Protein AF-A0A969N8J4-F1 (afdb_monomer)

Radius of gyration: 27.95 Å; Cα contacts (8 Å, |Δi|>4): 211; chains: 1; bounding box: 48×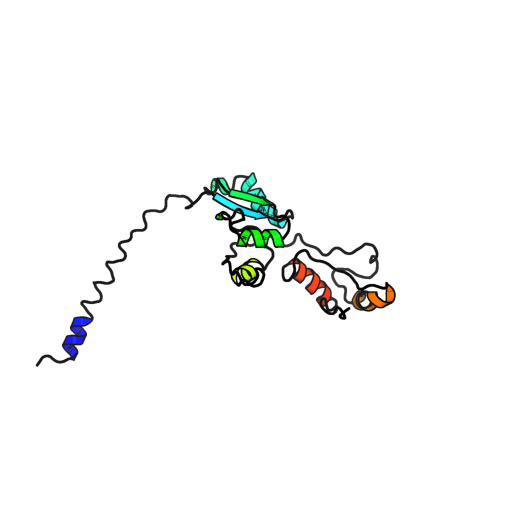39×100 Å

Sequence (197 aa):
MASRRHFLMSTSAATAAGWLSQSSGYWMAQGNGPETSSIRLGYIPIVESASLIVAKEKGFFDTHGMTGVEVLKQANWAAARDNVVIGSQGGGIDGGQWQMPMPHLIHAGIITNGNPVPMAVLCQLNTQGNGIAIAKIHEGQGLGLDISEAADYIKSFSETNGRRFKAAHTFPNVNQDFWIRYWFAAGGIDPDNRPLA

Solvent-accessible surface area (backbone atoms only — not comparable to full-atom values): 12215 Å² total; per-residue (Å²): 136,86,56,76,69,58,59,58,58,59,55,63,66,67,60,64,68,67,71,74,66,73,73,80,67,71,77,66,79,75,65,103,60,61,99,59,35,60,49,36,29,33,29,55,103,49,80,68,33,47,62,65,53,50,31,58,80,68,42,53,37,44,77,65,50,32,70,50,59,41,83,40,82,36,92,44,66,67,53,43,52,51,25,44,70,50,20,48,93,67,72,34,16,70,46,64,70,78,56,51,53,48,54,59,34,32,29,72,4,70,80,48,85,69,51,58,45,86,58,81,90,87,76,84,75,69,80,82,97,74,84,89,87,77,66,74,93,52,67,91,53,52,78,60,89,68,24,54,94,20,30,65,62,50,72,44,21,38,80,78,67,78,40,68,73,83,84,89,59,88,51,83,87,21,50,61,34,51,54,56,38,49,49,35,45,75,14,73,34,72,80,75,78,62,79,85,127

Structure (mmCIF, N/CA/C/O backbone):
data_AF-A0A969N8J4-F1
#
_entry.id   AF-A0A969N8J4-F1
#
loop_
_atom_site.group_PDB
_atom_site.id
_atom_site.type_symbol
_atom_site.label_atom_id
_atom_site.label_alt_id
_atom_site.label_comp_id
_atom_site.label_asym_id
_atom_site.label_entity_id
_atom_site.label_seq_id
_atom_site.pdbx_PDB_ins_code
_atom_site.Cartn_x
_atom_site.Cartn_y
_atom_site.Cartn_z
_atom_site.occupancy
_atom_site.B_iso_or_equiv
_atom_site.auth_seq_id
_atom_site.auth_comp_id
_atom_site.auth_asym_id
_atom_site.auth_atom_id
_atom_site.pdbx_PDB_model_num
ATOM 1 N N . MET A 1 1 ? 27.472 -20.840 73.546 1.00 47.03 1 MET A N 1
ATOM 2 C CA . MET A 1 1 ? 27.947 -20.156 72.322 1.00 47.03 1 MET A CA 1
ATOM 3 C C . MET A 1 1 ? 27.243 -20.766 71.119 1.00 47.03 1 MET A C 1
ATOM 5 O O . MET A 1 1 ? 27.609 -21.857 70.705 1.00 47.03 1 MET A O 1
ATOM 9 N N . ALA A 1 2 ? 26.198 -20.119 70.601 1.00 49.19 2 ALA A N 1
ATOM 10 C CA . ALA A 1 2 ? 25.548 -20.562 69.369 1.00 49.19 2 ALA A CA 1
ATOM 11 C C . ALA A 1 2 ? 26.392 -20.106 68.166 1.00 49.19 2 ALA A C 1
ATOM 13 O O . ALA A 1 2 ? 26.716 -18.927 68.038 1.00 49.19 2 ALA A O 1
ATOM 14 N N . SER A 1 3 ? 26.808 -21.052 67.323 1.00 65.94 3 SER A N 1
ATOM 15 C CA . SER A 1 3 ? 27.656 -20.789 66.155 1.00 65.94 3 SER A CA 1
ATOM 16 C C . SER A 1 3 ? 26.885 -20.026 65.072 1.00 65.94 3 SER A C 1
ATOM 18 O O . SER A 1 3 ? 25.742 -20.368 64.770 1.00 65.94 3 SER A O 1
ATOM 20 N N . ARG A 1 4 ? 27.537 -19.044 64.427 1.00 59.62 4 ARG A N 1
ATOM 21 C CA . ARG A 1 4 ? 27.011 -18.243 63.296 1.00 59.62 4 ARG A CA 1
ATOM 22 C C . ARG A 1 4 ? 26.395 -19.089 62.166 1.00 59.62 4 ARG A C 1
ATOM 24 O O . ARG A 1 4 ? 25.532 -18.602 61.445 1.00 59.62 4 ARG A O 1
ATOM 31 N N . ARG A 1 5 ? 26.783 -20.365 62.041 1.00 56.06 5 ARG A N 1
ATOM 32 C CA . ARG A 1 5 ? 26.208 -21.327 61.083 1.00 56.06 5 ARG A CA 1
ATOM 33 C C . ARG A 1 5 ? 24.745 -21.687 61.372 1.00 56.06 5 ARG A C 1
ATOM 35 O O . ARG A 1 5 ? 23.989 -21.915 60.437 1.00 56.06 5 ARG A O 1
ATOM 42 N N . HIS A 1 6 ? 24.344 -21.711 62.641 1.00 54.88 6 HIS A N 1
ATOM 43 C CA . HIS A 1 6 ? 22.981 -22.069 63.041 1.00 54.88 6 HIS A CA 1
ATOM 44 C C . HIS A 1 6 ? 21.990 -20.921 62.786 1.00 54.88 6 HIS A C 1
ATOM 46 O O . HIS A 1 6 ? 20.863 -21.166 62.375 1.00 54.88 6 HIS A O 1
ATOM 52 N N . PHE A 1 7 ? 22.444 -19.670 62.931 1.00 57.00 7 PHE A N 1
ATOM 53 C CA . PHE A 1 7 ? 21.644 -18.472 62.646 1.00 57.00 7 PHE A CA 1
ATOM 54 C C . PHE A 1 7 ? 21.321 -18.312 61.149 1.00 57.00 7 PHE A C 1
ATOM 56 O O . PHE A 1 7 ? 20.215 -17.904 60.793 1.00 57.00 7 PHE A O 1
ATOM 63 N N . LEU A 1 8 ? 22.263 -18.685 60.273 1.00 55.88 8 LEU A N 1
ATOM 64 C CA . LEU A 1 8 ? 22.061 -18.670 58.820 1.00 55.88 8 LEU A CA 1
ATOM 65 C C . LEU A 1 8 ? 21.138 -19.802 58.343 1.00 55.88 8 LEU A C 1
ATOM 67 O O . LEU A 1 8 ? 20.351 -19.586 57.430 1.00 55.88 8 LEU A O 1
ATOM 71 N N . MET A 1 9 ? 21.163 -20.977 58.985 1.00 52.84 9 MET A N 1
ATOM 72 C CA . MET A 1 9 ? 20.227 -22.061 58.648 1.00 52.84 9 MET A CA 1
ATOM 73 C C . MET A 1 9 ? 18.793 -21.796 59.131 1.00 52.84 9 MET A C 1
ATOM 75 O O . MET A 1 9 ? 17.845 -22.197 58.455 1.00 52.84 9 MET A O 1
ATOM 79 N N . SER A 1 10 ? 18.605 -21.077 60.244 1.00 50.03 10 SER A N 1
ATOM 80 C CA . SER A 1 10 ? 17.268 -20.716 60.740 1.00 50.03 10 SER A CA 1
ATOM 81 C C . SER A 1 10 ? 16.594 -19.585 59.952 1.00 50.03 10 SER A C 1
ATOM 83 O O . SER A 1 10 ? 15.371 -19.480 59.973 1.00 50.03 10 SER A O 1
ATOM 85 N N . THR A 1 11 ? 17.351 -18.751 59.230 1.00 49.94 11 THR A N 1
ATOM 86 C CA . THR A 1 11 ? 16.786 -17.649 58.421 1.00 49.94 11 THR A CA 1
ATOM 87 C C . THR A 1 11 ? 16.323 -18.089 57.029 1.00 49.94 11 THR A C 1
ATOM 89 O O . THR A 1 11 ? 15.423 -17.467 56.462 1.00 49.94 11 THR A O 1
ATOM 92 N N . SER A 1 12 ? 16.842 -19.203 56.507 1.00 45.59 12 SER A N 1
ATOM 93 C CA . SER A 1 12 ? 16.421 -19.786 55.223 1.00 45.59 12 SER A CA 1
ATOM 94 C C . SER A 1 12 ? 15.071 -20.521 55.263 1.00 45.59 12 SER A C 1
ATOM 96 O O . SER A 1 12 ? 14.431 -20.659 54.226 1.00 45.59 12 SER A O 1
ATOM 98 N N . ALA A 1 13 ? 14.597 -20.964 56.433 1.00 45.88 13 ALA A N 1
ATOM 99 C CA . ALA A 1 13 ? 13.318 -21.683 56.538 1.00 45.88 13 ALA A CA 1
ATOM 100 C C . ALA A 1 13 ? 12.100 -20.755 56.734 1.00 45.88 13 ALA A C 1
ATOM 102 O O . ALA A 1 13 ? 10.998 -21.090 56.310 1.00 45.88 13 ALA A O 1
ATOM 103 N N . ALA A 1 14 ? 12.286 -19.570 57.328 1.00 46.19 14 ALA A N 1
ATOM 104 C CA . ALA A 1 14 ? 11.195 -18.623 57.592 1.00 46.19 14 ALA A CA 1
ATOM 105 C C . ALA A 1 14 ? 10.907 -17.660 56.425 1.00 46.19 14 ALA A C 1
ATOM 107 O O . ALA A 1 14 ? 9.849 -17.038 56.382 1.00 46.19 14 ALA A O 1
ATOM 108 N N . THR A 1 15 ? 11.818 -17.543 55.456 1.00 47.22 15 THR A N 1
ATOM 109 C CA . THR A 1 15 ? 11.638 -16.678 54.279 1.00 47.22 15 THR A CA 1
ATOM 110 C C . THR A 1 15 ? 10.994 -17.394 53.097 1.00 47.22 15 THR A C 1
ATOM 112 O O . THR A 1 15 ? 10.444 -16.724 52.239 1.00 47.22 15 THR A O 1
ATOM 115 N N . ALA A 1 16 ? 10.948 -18.728 53.056 1.00 47.19 16 ALA A N 1
ATOM 116 C CA . ALA A 1 16 ? 10.292 -19.446 51.958 1.00 47.19 16 ALA A CA 1
ATOM 117 C C . ALA A 1 16 ? 8.749 -19.445 52.049 1.00 47.19 16 ALA A C 1
ATOM 119 O O . ALA A 1 16 ? 8.078 -19.546 51.028 1.00 47.19 16 ALA A O 1
ATOM 120 N N . ALA A 1 17 ? 8.166 -19.284 53.243 1.00 48.06 17 ALA A N 1
ATOM 121 C CA . ALA A 1 17 ? 6.713 -19.373 53.443 1.00 48.06 17 ALA A CA 1
ATOM 122 C C . ALA A 1 17 ? 5.953 -18.037 53.276 1.00 48.06 17 ALA A C 1
ATOM 124 O O . ALA A 1 17 ? 4.730 -18.038 53.165 1.00 48.06 17 ALA A O 1
ATOM 125 N N . GLY A 1 18 ? 6.659 -16.898 53.242 1.00 46.22 18 GLY A N 1
ATOM 126 C CA . GLY A 1 18 ? 6.054 -15.561 53.121 1.00 46.22 18 GLY A CA 1
ATOM 127 C C . GLY A 1 18 ? 5.881 -15.046 51.686 1.00 46.22 18 GLY A C 1
ATOM 128 O O . GLY A 1 18 ? 5.152 -14.082 51.473 1.00 46.22 18 GLY A O 1
ATOM 129 N N . TRP A 1 19 ? 6.522 -15.682 50.700 1.00 45.28 19 TRP A N 1
ATOM 130 C CA . TRP A 1 19 ? 6.431 -15.287 49.283 1.00 45.28 19 TRP A CA 1
ATOM 131 C C . TRP A 1 19 ? 5.443 -16.133 48.472 1.00 45.28 19 TRP A C 1
ATOM 133 O O . TRP A 1 19 ? 5.113 -15.777 47.346 1.00 45.28 19 TRP A O 1
ATOM 143 N N . LEU A 1 20 ? 4.930 -17.225 49.044 1.00 47.81 20 LEU A N 1
ATOM 144 C CA . LEU A 1 20 ? 3.957 -18.111 48.392 1.00 47.81 20 LEU A CA 1
ATOM 145 C C . LEU A 1 20 ? 2.492 -17.713 48.648 1.00 47.81 20 LEU A C 1
ATOM 147 O O . LEU A 1 20 ? 1.587 -18.383 48.163 1.00 47.81 20 LEU A O 1
ATOM 151 N N . SER A 1 21 ? 2.242 -16.633 49.392 1.00 50.28 21 SER A N 1
ATOM 152 C CA . SER A 1 21 ? 0.901 -16.245 49.860 1.00 50.28 21 SER A CA 1
ATOM 153 C C . SER A 1 21 ? 0.406 -14.879 49.355 1.00 50.28 21 SER A C 1
A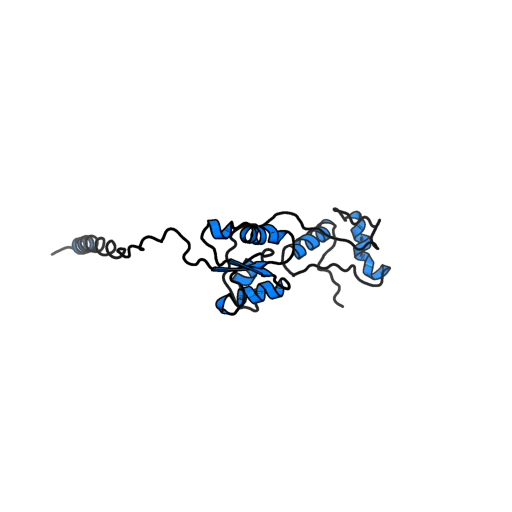TOM 155 O O . SER A 1 21 ? -0.683 -14.455 49.738 1.00 50.28 21 SER A O 1
ATOM 157 N N . GLN A 1 22 ? 1.132 -14.217 48.441 1.00 48.25 22 GLN A N 1
ATOM 158 C CA . GLN A 1 22 ? 0.686 -12.970 47.786 1.00 48.25 22 GLN A CA 1
ATOM 159 C C . GLN A 1 22 ? 0.212 -13.124 46.330 1.00 48.25 22 GLN A C 1
ATOM 161 O O . GLN A 1 22 ? -0.144 -12.133 45.702 1.00 48.25 22 GLN A O 1
ATOM 166 N N . SER A 1 23 ? 0.093 -14.342 45.797 1.00 49.59 23 SER A N 1
ATOM 167 C CA . SER A 1 23 ? -0.589 -14.572 44.510 1.00 49.59 23 SER A CA 1
ATOM 168 C C . SER A 1 23 ? -2.091 -14.853 44.653 1.00 49.59 23 SER A C 1
ATOM 170 O O . SER A 1 23 ? -2.726 -15.321 43.713 1.00 49.59 23 SER A O 1
ATOM 172 N N . SER A 1 24 ? -2.699 -14.499 45.790 1.00 51.12 24 SER A N 1
ATOM 173 C CA . SER A 1 24 ? -4.157 -14.538 46.001 1.00 51.12 24 SER A CA 1
ATOM 174 C C . SER A 1 24 ? -4.889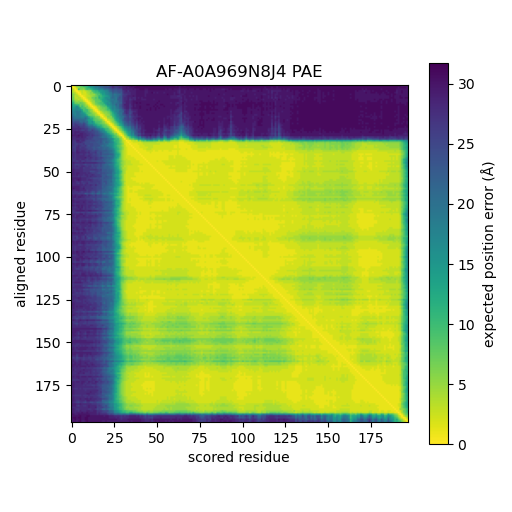 -13.369 45.323 1.00 51.12 24 SER A C 1
ATOM 176 O O . SER A 1 24 ? -5.920 -12.910 45.804 1.00 51.12 24 SER A O 1
ATOM 178 N N . GLY A 1 25 ? -4.359 -12.875 44.206 1.00 41.84 25 GLY A N 1
ATOM 179 C CA . GLY A 1 25 ? -5.131 -12.165 43.200 1.00 41.84 25 GLY A CA 1
ATOM 180 C C . GLY A 1 25 ? -5.616 -13.203 42.205 1.00 41.84 25 GLY A C 1
ATOM 181 O O . GLY A 1 25 ? -5.029 -13.361 41.139 1.00 41.84 25 GLY A O 1
ATOM 182 N N . TYR A 1 26 ? -6.648 -13.954 42.587 1.00 40.44 26 TYR A N 1
ATOM 183 C CA . TYR A 1 26 ? -7.461 -14.687 41.631 1.00 40.44 26 TYR A CA 1
ATOM 184 C C . TYR A 1 26 ? -7.889 -13.676 40.568 1.00 40.44 26 TYR A C 1
ATOM 186 O O . TYR A 1 26 ? -8.723 -12.810 40.838 1.00 40.44 26 TYR A O 1
ATOM 194 N N . TRP A 1 27 ? -7.294 -13.747 39.379 1.00 47.03 27 TRP A N 1
ATOM 195 C CA . TRP A 1 27 ? -7.905 -13.144 38.210 1.00 47.03 27 TRP A CA 1
ATOM 196 C C . TRP A 1 27 ? -9.236 -13.863 38.051 1.00 47.03 27 TRP A C 1
ATOM 198 O O . TRP A 1 27 ? -9.297 -15.041 37.696 1.00 47.03 27 TRP A O 1
ATOM 208 N N . MET A 1 28 ? -10.280 -13.158 38.480 1.00 48.50 28 MET A N 1
ATOM 209 C CA . MET A 1 28 ? -11.678 -13.485 38.277 1.00 48.50 28 MET A CA 1
ATOM 210 C C . MET A 1 28 ? -11.833 -14.049 36.871 1.00 48.50 28 MET A C 1
ATOM 212 O O . MET A 1 28 ? -11.275 -13.480 35.933 1.00 48.50 28 MET A O 1
ATOM 216 N N . ALA A 1 29 ? -12.550 -15.167 36.760 1.00 46.84 29 ALA A N 1
ATOM 217 C CA . ALA A 1 29 ? -12.898 -15.798 35.498 1.00 46.84 29 ALA A CA 1
ATOM 218 C C . ALA A 1 29 ? -13.139 -14.727 34.426 1.00 46.84 29 ALA A C 1
ATOM 220 O O . ALA A 1 29 ? -14.078 -13.934 34.552 1.00 46.84 29 ALA A O 1
ATOM 221 N N . GLN A 1 30 ? -12.267 -14.670 33.412 1.00 55.34 30 GLN A N 1
ATOM 222 C CA . GLN A 1 30 ? -12.593 -13.924 32.206 1.00 55.34 30 GLN A CA 1
ATOM 223 C C . GLN A 1 30 ? -13.957 -14.435 31.749 1.00 55.34 30 GLN A C 1
ATOM 225 O O . GLN A 1 30 ? -14.166 -15.646 31.646 1.00 55.34 30 GLN A O 1
ATOM 230 N N . GLY A 1 31 ? -14.905 -13.521 31.537 1.00 60.88 31 GLY A N 1
ATOM 231 C CA . GLY A 1 31 ? -16.139 -13.874 30.849 1.00 60.88 31 GLY A CA 1
ATOM 232 C C . GLY A 1 31 ? -15.803 -14.566 29.524 1.00 60.88 31 GLY A C 1
ATOM 233 O O . GLY A 1 31 ? -14.723 -14.366 28.977 1.00 60.88 31 GLY A O 1
ATOM 234 N N . ASN A 1 32 ? -16.717 -15.383 29.005 1.00 74.75 32 ASN A N 1
ATOM 235 C CA . ASN A 1 32 ? -16.530 -16.171 27.777 1.00 74.75 32 ASN A CA 1
ATOM 236 C C . ASN A 1 32 ? -16.392 -15.322 26.476 1.00 74.75 32 ASN A C 1
ATOM 238 O O . ASN A 1 32 ? -16.855 -15.755 25.424 1.00 74.75 32 ASN A O 1
ATOM 242 N N . GLY A 1 33 ? -15.820 -14.113 26.510 1.00 85.31 33 GLY A N 1
ATOM 243 C CA . GLY A 1 33 ? -15.747 -13.181 25.382 1.00 85.31 33 GLY A CA 1
ATOM 244 C C . GLY A 1 33 ? -14.637 -12.128 25.521 1.00 85.31 33 GLY A C 1
ATOM 245 O O . GLY A 1 33 ? -13.955 -12.091 26.545 1.00 85.31 33 GLY A O 1
ATOM 246 N N . PRO A 1 34 ? -14.441 -11.289 24.489 1.00 95.75 34 PRO A N 1
ATOM 247 C CA . PRO A 1 34 ? -13.365 -10.301 24.456 1.00 95.75 34 PRO A CA 1
ATOM 248 C C . PRO A 1 34 ? -13.574 -9.189 25.495 1.00 95.75 34 PRO A C 1
ATOM 250 O O . PRO A 1 34 ? -14.706 -8.861 25.853 1.00 95.75 34 PRO A O 1
ATOM 253 N N . GLU A 1 35 ? -12.486 -8.561 25.947 1.00 96.69 35 GLU A N 1
ATOM 254 C CA . GLU A 1 35 ? -12.518 -7.455 26.917 1.00 96.69 35 GLU A CA 1
ATOM 255 C C . GLU A 1 35 ? -13.264 -6.222 26.377 1.00 96.69 35 GLU A C 1
ATOM 257 O O . GLU A 1 35 ? -13.839 -5.444 27.138 1.00 96.69 35 GLU A O 1
ATOM 262 N N . THR A 1 36 ? -13.265 -6.052 25.055 1.00 97.31 36 THR A N 1
ATOM 263 C CA . THR A 1 36 ? -14.037 -5.058 24.303 1.00 97.31 36 THR A CA 1
ATOM 264 C C . THR A 1 36 ? -14.535 -5.688 23.009 1.00 97.31 36 THR A C 1
ATOM 266 O O . THR A 1 36 ? -13.830 -6.481 22.395 1.00 97.31 36 THR A O 1
ATOM 269 N N . SER A 1 37 ? -15.729 -5.310 22.555 1.00 97.56 37 SER A N 1
ATOM 270 C CA . SER A 1 37 ? -16.259 -5.748 21.260 1.00 97.56 37 SER A CA 1
ATOM 271 C C . SER A 1 37 ? -15.876 -4.823 20.097 1.00 97.56 37 SER A C 1
ATOM 273 O O . SER A 1 37 ? -16.173 -5.150 18.947 1.00 97.56 37 SER A O 1
ATOM 275 N N . SER A 1 38 ? -15.225 -3.685 20.371 1.00 98.12 38 SER A N 1
ATOM 276 C CA . SER A 1 38 ? -14.951 -2.623 19.393 1.00 98.12 38 SER A CA 1
ATOM 277 C C . SER A 1 38 ? -13.462 -2.435 19.116 1.00 98.12 38 SER A C 1
ATOM 279 O O . SER A 1 38 ? -12.645 -2.453 20.035 1.00 98.12 38 SER A O 1
ATOM 281 N N . ILE A 1 39 ? -13.135 -2.200 17.843 1.00 98.69 39 ILE A N 1
ATOM 282 C CA . ILE A 1 39 ? -11.798 -1.838 17.350 1.00 98.69 39 ILE A CA 1
ATOM 283 C C . ILE A 1 39 ? -11.931 -1.160 15.978 1.00 98.69 39 ILE A C 1
ATOM 285 O O . ILE A 1 39 ? -12.782 -1.548 15.172 1.00 98.69 39 ILE A O 1
ATOM 289 N N . ARG A 1 40 ? -11.093 -0.161 15.690 1.00 98.88 40 ARG A N 1
ATOM 290 C CA . ARG A 1 40 ? -11.064 0.557 14.407 1.00 98.88 40 ARG A CA 1
ATOM 291 C C . ARG A 1 40 ? -9.873 0.088 13.575 1.00 98.88 40 ARG A C 1
ATOM 293 O O . ARG A 1 40 ? -8.724 0.373 13.909 1.00 98.88 40 ARG A O 1
ATOM 300 N N . LEU A 1 41 ? -10.139 -0.623 12.481 1.00 98.94 41 LEU A N 1
ATOM 301 C CA . LEU A 1 41 ? -9.129 -1.207 11.597 1.00 98.94 41 LEU A CA 1
ATOM 302 C C . LEU A 1 41 ? -9.054 -0.451 10.266 1.00 98.94 41 LEU A C 1
ATOM 304 O O . LEU A 1 41 ? -10.026 -0.396 9.514 1.00 98.94 41 LEU A O 1
ATOM 308 N N . GLY A 1 42 ? -7.891 0.115 9.948 1.00 98.88 42 GLY A N 1
ATOM 309 C CA . GLY A 1 42 ? -7.640 0.783 8.672 1.00 98.88 42 GLY A CA 1
ATOM 310 C C . GLY A 1 42 ? -7.386 -0.189 7.514 1.00 98.88 42 GLY A C 1
ATOM 311 O O . GLY A 1 42 ? -6.715 -1.207 7.690 1.00 98.88 42 GLY A O 1
ATOM 312 N N . TYR A 1 43 ? -7.860 0.145 6.310 1.00 98.88 43 TYR A N 1
ATOM 313 C CA . TYR A 1 43 ? -7.513 -0.564 5.071 1.00 98.88 43 TYR A CA 1
ATOM 314 C C . TYR A 1 43 ? -7.249 0.384 3.891 1.00 98.88 43 TYR A C 1
ATOM 316 O O . TYR A 1 43 ? -7.781 1.494 3.836 1.00 98.88 43 TYR A O 1
ATOM 324 N N . ILE A 1 44 ? -6.462 -0.075 2.917 1.00 98.81 44 ILE A N 1
ATOM 325 C CA . ILE A 1 44 ? -6.270 0.577 1.610 1.00 98.81 44 ILE A CA 1
ATOM 326 C C . ILE A 1 44 ? -7.096 -0.193 0.570 1.00 98.81 44 ILE A C 1
ATOM 328 O O . ILE A 1 44 ? -7.100 -1.422 0.624 1.00 98.81 44 ILE A O 1
ATOM 332 N N . PRO A 1 45 ? -7.798 0.471 -0.375 1.00 98.38 45 PRO A N 1
ATOM 333 C CA . PRO A 1 45 ? -8.712 -0.187 -1.317 1.00 98.38 45 PRO A CA 1
ATOM 334 C C . PRO A 1 45 ? -7.978 -0.971 -2.426 1.00 98.38 45 PRO A C 1
ATOM 336 O O . PRO A 1 45 ? -8.021 -0.614 -3.599 1.00 98.38 45 PRO A O 1
ATOM 339 N N . ILE A 1 46 ? -7.311 -2.050 -2.025 1.00 98.62 46 ILE A N 1
ATOM 340 C CA . ILE A 1 46 ? -6.585 -3.032 -2.838 1.00 98.62 46 ILE A CA 1
ATOM 341 C C . ILE A 1 46 ? -6.909 -4.448 -2.334 1.00 98.62 46 ILE A C 1
ATOM 343 O O . ILE A 1 46 ? -7.476 -4.611 -1.249 1.00 98.62 46 ILE A O 1
ATOM 347 N N . VAL A 1 47 ? -6.580 -5.480 -3.113 1.00 98.50 47 VAL A N 1
ATOM 348 C CA . VAL A 1 47 ? -6.985 -6.876 -2.844 1.00 98.50 47 VAL A CA 1
ATOM 349 C C . VAL A 1 47 ? -6.468 -7.422 -1.511 1.00 98.50 47 VAL A C 1
ATOM 351 O O . VAL A 1 47 ? -7.109 -8.275 -0.906 1.00 98.50 47 VAL A O 1
ATOM 354 N N . GLU A 1 48 ? -5.364 -6.886 -0.996 1.00 98.75 48 GLU A N 1
ATOM 355 C CA . GLU A 1 48 ? -4.786 -7.252 0.300 1.00 98.75 48 GLU A CA 1
ATOM 356 C C . GLU A 1 48 ? -5.699 -6.925 1.495 1.00 98.75 48 GLU A C 1
ATOM 358 O O . GLU A 1 48 ? -5.518 -7.477 2.578 1.00 98.75 48 GLU A O 1
ATOM 363 N N . SER A 1 49 ? -6.702 -6.058 1.309 1.00 98.56 49 SER A N 1
ATOM 364 C CA . SER A 1 49 ? -7.700 -5.722 2.336 1.00 98.56 49 SER A CA 1
ATOM 365 C C . SER A 1 49 ? -8.841 -6.738 2.464 1.00 98.56 49 SER A C 1
ATOM 367 O O . SER A 1 49 ? -9.645 -6.643 3.396 1.00 98.56 49 SER A O 1
ATOM 369 N N . ALA A 1 50 ? -8.934 -7.705 1.543 1.00 98.69 50 ALA A N 1
ATOM 370 C CA . ALA A 1 50 ? -10.107 -8.562 1.397 1.00 98.69 50 ALA A CA 1
ATOM 371 C C . ALA A 1 50 ? -10.472 -9.316 2.682 1.00 98.69 50 ALA A C 1
ATOM 373 O O . ALA A 1 50 ? -11.649 -9.395 3.018 1.00 98.69 50 ALA A O 1
ATOM 374 N N . SER A 1 51 ? -9.491 -9.828 3.428 1.00 98.38 51 SER A N 1
ATOM 375 C CA . SER A 1 51 ? -9.738 -10.570 4.670 1.00 98.38 51 SER A CA 1
ATOM 376 C C . SER A 1 51 ? -10.418 -9.717 5.744 1.00 98.38 51 SER A C 1
ATOM 378 O O . SER A 1 51 ? -11.355 -10.195 6.375 1.00 98.38 51 SER A O 1
ATOM 380 N N . LEU A 1 52 ? -10.024 -8.447 5.909 1.00 98.62 52 LEU A N 1
ATOM 381 C CA . LEU A 1 52 ? -10.654 -7.526 6.866 1.00 98.62 52 LEU A CA 1
ATOM 382 C C . LEU A 1 52 ? -12.099 -7.205 6.471 1.00 98.62 52 LEU A C 1
ATOM 384 O O . LEU A 1 52 ? -13.001 -7.248 7.306 1.00 98.62 52 LEU A O 1
ATOM 388 N N . ILE A 1 53 ? -12.320 -6.913 5.187 1.00 98.75 53 ILE A N 1
ATOM 389 C CA . ILE A 1 53 ? -13.645 -6.565 4.660 1.00 98.75 53 ILE A CA 1
ATOM 390 C C . ILE A 1 53 ? -14.583 -7.770 4.755 1.00 98.75 53 ILE A C 1
ATOM 392 O O . ILE A 1 53 ? -15.681 -7.660 5.290 1.00 98.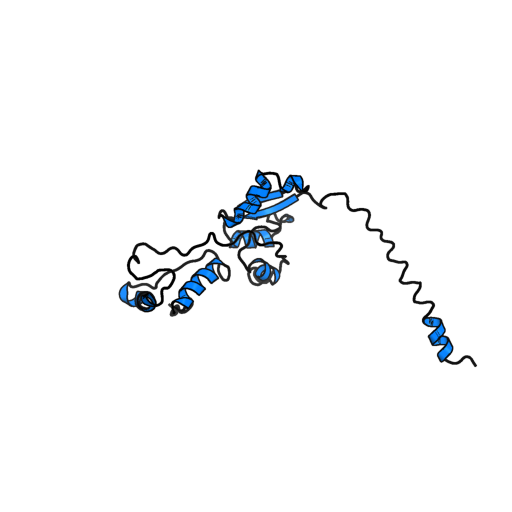75 53 ILE A O 1
ATOM 396 N N . VAL A 1 54 ? -14.143 -8.943 4.291 1.00 98.75 54 VAL A N 1
ATOM 397 C CA . VAL A 1 54 ? -14.935 -10.179 4.346 1.00 98.75 54 VAL A CA 1
ATOM 398 C C . VAL A 1 54 ? -15.231 -10.570 5.793 1.00 98.75 54 VAL A C 1
ATOM 400 O O . VAL A 1 54 ? -16.358 -10.967 6.078 1.00 98.75 54 VAL A O 1
ATOM 403 N N . ALA A 1 55 ? -14.274 -10.414 6.715 1.00 98.75 55 ALA A N 1
ATOM 404 C CA . ALA A 1 55 ? -14.496 -10.687 8.133 1.00 98.75 55 ALA A CA 1
ATOM 405 C C . ALA A 1 55 ? -15.630 -9.845 8.733 1.00 98.75 55 ALA A C 1
ATOM 407 O O . ALA A 1 55 ? -16.433 -10.371 9.508 1.00 98.75 55 ALA A O 1
ATOM 408 N N . LYS A 1 56 ? -15.735 -8.572 8.332 1.00 98.44 56 LYS A N 1
ATOM 409 C CA . LYS A 1 56 ? -16.828 -7.690 8.750 1.00 98.44 56 LYS A CA 1
ATOM 410 C C . LYS A 1 56 ? -18.144 -8.032 8.056 1.00 98.44 56 LYS A C 1
ATOM 412 O O . LYS A 1 56 ? -19.128 -8.315 8.728 1.00 98.44 56 LYS A O 1
ATOM 417 N N . GLU A 1 57 ? -18.157 -8.065 6.728 1.00 98.50 57 GLU A N 1
ATOM 418 C CA . GLU A 1 57 ? -19.386 -8.212 5.931 1.00 98.50 57 GLU A CA 1
ATOM 419 C C . GLU A 1 57 ? -20.023 -9.605 6.028 1.00 98.50 57 GLU A C 1
ATOM 421 O O . GLU A 1 57 ? -21.213 -9.775 5.767 1.00 98.50 57 GLU A O 1
ATOM 426 N N . LYS A 1 58 ? -19.242 -10.634 6.377 1.00 98.50 58 LYS A N 1
ATOM 427 C CA . LYS A 1 58 ? -19.745 -12.001 6.584 1.00 98.50 58 LYS A CA 1
ATOM 428 C C . LYS A 1 58 ? -20.001 -12.345 8.050 1.00 98.50 58 LYS A C 1
ATOM 430 O O . LYS A 1 58 ? -20.340 -13.489 8.332 1.00 98.50 58 LYS A O 1
ATOM 435 N N . GLY A 1 59 ? -19.855 -11.390 8.972 1.00 98.00 59 GLY A N 1
ATOM 436 C CA . GLY A 1 59 ? -20.127 -11.607 10.396 1.00 98.00 59 GLY A CA 1
ATOM 437 C C . GLY A 1 59 ? -19.131 -12.546 11.090 1.00 98.00 59 GLY A C 1
ATOM 438 O O . GLY A 1 59 ? -19.440 -13.103 12.145 1.00 98.00 59 GLY A O 1
ATOM 439 N N . PHE A 1 60 ? -17.932 -12.740 10.525 1.00 98.56 60 PHE A N 1
ATOM 440 C CA . PHE A 1 60 ? -16.899 -13.551 11.176 1.00 98.56 60 PHE A CA 1
ATOM 441 C C . PHE A 1 60 ? -16.400 -12.875 12.458 1.00 98.56 60 PHE A C 1
ATOM 443 O O . PHE A 1 60 ? -16.213 -13.559 13.459 1.00 98.56 60 PHE A O 1
ATOM 450 N N . PHE A 1 61 ? -16.261 -11.544 12.477 1.00 98.56 61 PHE A N 1
ATOM 451 C CA . PHE A 1 61 ? -15.951 -10.817 13.716 1.00 98.56 61 PHE A CA 1
ATOM 452 C C . PHE A 1 61 ? -17.033 -11.009 14.788 1.00 98.56 61 PHE A C 1
ATOM 454 O O . PHE A 1 61 ? -16.716 -11.342 15.930 1.00 98.56 61 PHE A O 1
ATOM 461 N N . ASP A 1 62 ? -18.304 -10.875 14.409 1.00 97.44 62 ASP A N 1
ATOM 462 C CA . ASP A 1 62 ? -19.446 -11.004 15.319 1.00 97.44 62 ASP A CA 1
ATOM 463 C C . ASP A 1 62 ? -19.528 -12.410 15.932 1.00 97.44 62 ASP A C 1
ATOM 465 O O . ASP A 1 62 ? -19.777 -12.552 17.128 1.00 97.44 62 ASP A O 1
ATOM 469 N N . THR A 1 63 ? -19.221 -13.449 15.142 1.00 97.06 63 THR A N 1
ATOM 470 C CA . THR A 1 63 ? -19.152 -14.851 15.604 1.00 97.06 63 THR A CA 1
ATOM 471 C C . THR A 1 63 ? -18.125 -15.049 16.729 1.00 97.06 63 THR A C 1
ATOM 473 O O . THR A 1 63 ? -18.267 -15.957 17.546 1.00 97.06 63 THR A O 1
ATOM 476 N N . HIS A 1 64 ? -17.116 -14.178 16.811 1.00 96.62 64 HIS A N 1
ATOM 477 C CA . HIS A 1 64 ? -16.087 -14.178 17.851 1.00 96.62 64 HIS A CA 1
ATOM 478 C C . HIS A 1 64 ? -16.283 -13.072 18.909 1.00 96.62 64 HIS A C 1
ATOM 480 O O . HIS A 1 64 ? -15.356 -12.763 19.653 1.00 96.62 64 HIS A O 1
ATOM 486 N N . GLY A 1 65 ? -17.475 -12.471 18.999 1.00 96.94 65 GLY A N 1
ATOM 487 C CA . GLY A 1 65 ? -17.813 -11.460 20.011 1.00 96.94 65 GLY A CA 1
ATOM 488 C C . GLY A 1 65 ? -17.352 -10.031 19.692 1.00 96.94 65 GLY A C 1
ATOM 489 O O . GLY A 1 65 ? -17.576 -9.126 20.494 1.00 96.94 65 GLY A O 1
ATOM 490 N N . MET A 1 66 ? -16.759 -9.795 18.519 1.00 98.19 66 MET A N 1
ATOM 491 C CA . MET A 1 66 ? -16.238 -8.491 18.086 1.00 98.19 66 MET A CA 1
ATOM 492 C C . MET A 1 66 ? -17.276 -7.700 17.271 1.00 98.19 66 MET A C 1
ATOM 494 O O . MET A 1 66 ? -17.051 -7.330 16.119 1.00 98.19 66 MET A O 1
ATOM 498 N N . THR A 1 67 ? -18.444 -7.446 17.861 1.00 97.19 67 THR A N 1
ATOM 499 C CA . THR A 1 67 ? -19.604 -6.847 17.165 1.00 97.19 67 THR A CA 1
ATOM 500 C C . THR A 1 67 ? -19.416 -5.375 16.771 1.00 97.19 67 THR A C 1
ATOM 502 O O . THR A 1 67 ? -20.105 -4.861 15.890 1.00 97.19 67 THR A O 1
ATOM 505 N N . GLY A 1 68 ? -18.487 -4.671 17.420 1.00 97.81 68 GLY A N 1
ATOM 506 C CA . GLY A 1 68 ? -18.211 -3.244 17.246 1.00 97.81 68 GLY A CA 1
ATOM 507 C C . GLY A 1 68 ? -17.030 -2.928 16.324 1.00 97.81 68 GLY A C 1
ATOM 508 O O . GLY A 1 68 ? -16.495 -1.826 16.386 1.00 97.81 68 GLY A O 1
ATOM 509 N N . VAL A 1 69 ? -16.570 -3.876 15.498 1.00 98.69 69 VAL A N 1
ATOM 510 C CA . VAL A 1 69 ? -15.441 -3.635 14.579 1.00 98.69 69 VAL A CA 1
ATOM 511 C C . VAL A 1 69 ? -15.824 -2.624 13.496 1.00 98.69 69 VAL A C 1
ATOM 513 O O . VAL A 1 69 ? -16.806 -2.828 12.778 1.00 98.69 69 VAL A O 1
ATOM 516 N N . GLU A 1 70 ? -15.010 -1.588 13.313 1.00 98.75 70 GLU A N 1
ATOM 517 C CA . GLU A 1 70 ? -15.073 -0.666 12.176 1.00 98.75 70 GLU A CA 1
ATOM 518 C C . GLU A 1 70 ? -13.940 -0.975 11.186 1.00 98.75 70 GLU A C 1
ATOM 520 O O . GLU A 1 70 ? -12.774 -1.025 11.574 1.00 98.75 70 GLU A O 1
ATOM 525 N N . VAL A 1 71 ? -14.260 -1.140 9.897 1.00 98.75 71 VAL A N 1
ATOM 526 C CA . VAL A 1 71 ? -13.266 -1.323 8.822 1.00 98.75 71 VAL A CA 1
ATOM 527 C C . VAL A 1 71 ? -13.224 -0.059 7.964 1.00 98.75 71 VAL A C 1
ATOM 529 O O . VAL A 1 71 ? -14.105 0.196 7.144 1.00 98.75 71 VAL A O 1
ATOM 532 N N . LEU A 1 72 ? -12.206 0.771 8.187 1.00 98.81 72 LEU A N 1
ATOM 533 C CA . LEU A 1 72 ? -12.161 2.164 7.745 1.00 98.81 72 LEU A CA 1
ATOM 534 C C . LEU A 1 72 ? -11.177 2.369 6.596 1.00 98.81 72 LEU A C 1
ATOM 536 O O . LEU A 1 72 ? -9.979 2.098 6.717 1.00 98.81 72 LEU A O 1
ATOM 540 N N . LYS A 1 73 ? -11.665 2.921 5.484 1.00 98.81 73 LYS A N 1
ATOM 541 C CA . LYS A 1 73 ? -10.823 3.244 4.328 1.00 98.81 73 LYS A CA 1
ATOM 542 C C . LYS A 1 73 ? -9.833 4.352 4.683 1.00 98.81 73 LYS A C 1
ATOM 544 O O . LYS A 1 73 ? -10.232 5.411 5.155 1.00 98.81 73 LYS A O 1
ATOM 549 N N . GLN A 1 74 ? -8.560 4.122 4.392 1.00 98.88 74 GLN A N 1
ATOM 550 C CA . GLN A 1 74 ? -7.490 5.104 4.518 1.00 98.88 74 GLN A CA 1
ATOM 551 C C . GLN A 1 74 ? -7.223 5.758 3.157 1.00 98.88 74 GLN A C 1
ATOM 553 O O . GLN A 1 74 ? -7.314 5.105 2.117 1.00 98.88 74 GLN A O 1
ATOM 558 N N . ALA A 1 75 ? -6.896 7.053 3.149 1.00 98.44 75 ALA A N 1
ATOM 559 C CA . ALA A 1 75 ? -6.682 7.797 1.904 1.00 98.44 75 ALA A CA 1
ATOM 560 C C . ALA A 1 75 ? -5.417 7.343 1.152 1.00 98.44 75 ALA A C 1
ATOM 562 O O . ALA A 1 75 ? -5.399 7.288 -0.074 1.00 98.44 75 ALA A O 1
ATOM 563 N N . ASN A 1 76 ? -4.352 7.042 1.896 1.00 98.69 76 ASN A N 1
ATOM 564 C CA . ASN A 1 76 ? -3.062 6.544 1.420 1.00 98.69 76 ASN A CA 1
ATOM 565 C C . ASN A 1 76 ? -2.257 6.010 2.624 1.00 98.69 76 ASN A C 1
ATOM 567 O O . ASN A 1 76 ? -2.703 6.113 3.769 1.00 98.69 76 ASN A O 1
ATOM 571 N N . TRP A 1 77 ? -1.066 5.456 2.383 1.00 98.81 77 TRP A N 1
ATOM 572 C CA . TRP A 1 77 ? -0.224 4.888 3.445 1.00 98.81 77 TRP A CA 1
ATOM 573 C C . TRP A 1 77 ? 0.281 5.910 4.470 1.00 98.81 77 TRP A C 1
ATOM 575 O O . TRP A 1 77 ? 0.447 5.557 5.635 1.00 98.81 77 TRP A O 1
ATOM 585 N N . ALA A 1 78 ? 0.480 7.173 4.075 1.00 98.69 78 ALA A N 1
ATOM 586 C CA . ALA A 1 78 ? 0.850 8.228 5.018 1.00 98.69 78 ALA A CA 1
ATOM 587 C C . ALA A 1 78 ? -0.311 8.537 5.976 1.00 98.69 78 ALA A C 1
ATOM 589 O O . ALA A 1 78 ? -0.110 8.554 7.184 1.00 98.69 78 ALA A O 1
ATOM 590 N N . ALA A 1 79 ? -1.536 8.660 5.457 1.00 98.62 79 ALA A N 1
ATOM 591 C CA . ALA A 1 79 ? -2.730 8.845 6.279 1.00 98.62 79 ALA A CA 1
ATOM 592 C C . ALA A 1 79 ? -2.994 7.640 7.198 1.00 98.62 79 ALA A C 1
ATOM 594 O O . ALA A 1 79 ? -3.359 7.827 8.353 1.00 98.62 79 ALA A O 1
ATOM 595 N N . ALA A 1 80 ? -2.770 6.410 6.719 1.00 98.88 80 ALA A N 1
ATOM 596 C CA . ALA A 1 80 ? -2.872 5.212 7.555 1.00 98.88 80 ALA A CA 1
ATOM 597 C C . ALA A 1 80 ? -1.884 5.267 8.732 1.00 98.88 80 ALA A C 1
ATOM 599 O O . ALA A 1 80 ? -2.283 5.076 9.880 1.00 98.88 80 ALA A O 1
ATOM 600 N N . ARG A 1 81 ? -0.610 5.591 8.456 1.00 98.81 81 ARG A N 1
ATOM 601 C CA . ARG A 1 81 ? 0.418 5.806 9.484 1.00 98.81 81 ARG A CA 1
ATOM 602 C C . ARG A 1 81 ? -0.014 6.880 10.486 1.00 98.81 81 ARG A C 1
ATOM 604 O O . ARG A 1 81 ? 0.070 6.651 11.685 1.00 98.81 81 ARG A O 1
ATOM 611 N N . ASP A 1 82 ? -0.470 8.034 10.013 1.00 98.75 82 ASP A N 1
ATOM 612 C CA . ASP A 1 82 ? -0.844 9.142 10.897 1.00 98.75 82 ASP A CA 1
ATOM 613 C C . ASP A 1 82 ? -2.044 8.759 11.776 1.00 98.75 82 ASP A C 1
ATOM 615 O O . ASP A 1 82 ? -2.022 8.981 12.983 1.00 98.75 82 ASP A O 1
ATOM 619 N N . ASN A 1 83 ? -3.043 8.078 11.210 1.00 98.88 83 ASN A N 1
ATOM 620 C CA . ASN A 1 83 ? -4.214 7.624 11.956 1.00 98.88 83 ASN A CA 1
ATOM 621 C C . ASN A 1 83 ? -3.884 6.560 13.010 1.00 98.88 83 ASN A C 1
ATOM 623 O O . ASN A 1 83 ? -4.507 6.577 14.069 1.00 98.88 83 ASN A O 1
ATOM 627 N N . VAL A 1 84 ? -2.933 5.648 12.772 1.00 98.81 84 VAL A N 1
ATOM 628 C CA . VAL A 1 84 ? -2.542 4.687 13.823 1.00 98.81 84 VAL A CA 1
ATOM 629 C C . VAL A 1 84 ? -1.710 5.349 14.919 1.00 98.81 84 VAL A C 1
ATOM 631 O O . VAL A 1 84 ? -1.818 4.972 16.079 1.00 98.81 84 VAL A O 1
ATOM 634 N N . VAL A 1 85 ? -0.929 6.378 14.575 1.00 98.69 85 VAL A N 1
ATOM 635 C CA . VAL A 1 85 ? -0.197 7.183 15.564 1.00 98.69 85 VAL A CA 1
ATOM 636 C C . VAL A 1 85 ? -1.152 7.994 16.440 1.00 98.69 85 VAL A C 1
ATOM 638 O O . VAL A 1 85 ? -0.915 8.125 17.637 1.00 98.69 85 VAL A O 1
ATOM 641 N N . ILE A 1 86 ? -2.234 8.520 15.859 1.00 98.56 86 ILE A N 1
ATOM 642 C CA . ILE A 1 86 ? -3.296 9.228 16.589 1.00 98.56 86 ILE A CA 1
ATOM 643 C C . ILE A 1 86 ? -4.080 8.269 17.504 1.00 98.56 86 ILE A C 1
ATOM 645 O O . ILE A 1 86 ? -4.485 8.663 18.598 1.00 98.56 86 ILE A O 1
ATOM 649 N N . GLY A 1 87 ? -4.294 7.020 17.075 1.00 98.69 87 GLY A N 1
ATOM 650 C CA . GLY A 1 87 ? -5.079 6.024 17.808 1.00 98.69 87 GLY A CA 1
ATOM 651 C C . GLY A 1 87 ? -6.588 6.298 17.773 1.00 98.69 87 GLY A C 1
ATOM 652 O O . GLY A 1 87 ? -7.038 7.413 17.496 1.00 98.69 87 GLY A O 1
ATOM 653 N N . SER A 1 88 ? -7.413 5.289 18.065 1.00 98.38 88 SER A N 1
ATOM 654 C CA . SER A 1 88 ? -8.880 5.434 18.010 1.00 98.38 88 SER A CA 1
ATOM 655 C C . SER A 1 88 ? -9.429 6.503 18.956 1.00 98.38 88 SER A C 1
ATOM 657 O O . SER A 1 88 ? -10.344 7.230 18.570 1.00 98.38 88 SER A O 1
ATOM 659 N N . GLN A 1 89 ? -8.840 6.658 20.147 1.00 97.94 89 GLN A N 1
ATOM 660 C CA . GLN A 1 89 ? -9.224 7.685 21.126 1.00 97.94 89 GLN A CA 1
ATOM 661 C C . GLN A 1 89 ? -9.053 9.112 20.580 1.00 97.94 89 GLN A C 1
ATOM 663 O O . GLN A 1 89 ? -9.827 9.999 20.931 1.00 97.94 89 GLN A O 1
ATOM 668 N N . GLY A 1 90 ? -8.073 9.326 19.696 1.00 97.75 90 GLY A N 1
ATOM 669 C CA . GLY A 1 90 ? -7.844 10.594 19.002 1.00 97.75 90 GLY A CA 1
ATOM 670 C C . GLY A 1 90 ? -8.612 10.734 17.682 1.00 97.75 90 GLY A C 1
ATOM 671 O O . GLY A 1 90 ? -8.383 11.686 16.941 1.00 97.75 90 GLY A O 1
ATOM 672 N N . GLY A 1 91 ? -9.497 9.788 17.353 1.00 97.81 91 GLY A N 1
ATOM 673 C CA . GLY A 1 91 ? -10.243 9.763 16.093 1.00 97.81 91 GLY A CA 1
ATOM 674 C C . GLY A 1 91 ? -9.559 8.998 14.953 1.00 97.81 91 GLY A C 1
ATOM 675 O O . GLY A 1 91 ? -10.155 8.876 13.881 1.00 97.81 91 GLY A O 1
ATOM 676 N N . GLY A 1 92 ? -8.378 8.422 15.188 1.00 98.62 92 GLY A N 1
ATOM 677 C CA . GLY A 1 92 ? -7.630 7.580 14.253 1.00 98.62 92 GLY A CA 1
ATOM 678 C C . GLY A 1 92 ? -8.051 6.102 14.261 1.00 98.62 92 GLY A C 1
ATOM 679 O O . GLY A 1 92 ? -9.228 5.777 14.414 1.00 98.62 92 GLY A O 1
ATOM 680 N N . ILE A 1 93 ? -7.090 5.193 14.084 1.00 98.88 93 ILE A N 1
ATOM 681 C CA . ILE A 1 93 ? -7.298 3.731 14.034 1.00 98.88 93 ILE A CA 1
ATOM 682 C C . ILE A 1 93 ? -6.454 3.020 15.097 1.00 98.88 93 ILE A C 1
ATOM 684 O O . ILE A 1 93 ? -5.413 3.527 15.496 1.00 98.88 93 ILE A O 1
ATOM 688 N N . ASP A 1 94 ? -6.875 1.832 15.524 1.00 98.88 94 ASP A N 1
ATOM 689 C CA . ASP A 1 94 ? -6.131 0.991 16.478 1.00 98.88 94 ASP A CA 1
ATOM 690 C C . ASP A 1 94 ? -5.095 0.091 15.786 1.00 98.88 94 ASP A C 1
ATOM 692 O O . ASP A 1 94 ? -4.139 -0.384 16.393 1.00 98.88 94 ASP A O 1
ATOM 696 N N . GLY A 1 95 ? -5.294 -0.175 14.497 1.00 98.88 95 GLY A N 1
ATOM 697 C CA . GLY A 1 95 ? -4.471 -1.073 13.698 1.00 98.88 95 GLY A CA 1
ATOM 698 C C . GLY A 1 95 ? -5.080 -1.274 12.316 1.00 98.88 95 GLY A C 1
ATOM 699 O O . GLY A 1 95 ? -5.869 -0.450 11.858 1.00 98.88 95 GLY A O 1
ATOM 700 N N . GLY A 1 96 ? -4.732 -2.366 11.635 1.00 98.81 96 GLY A N 1
ATOM 701 C CA . GLY A 1 96 ? -5.304 -2.687 10.327 1.00 98.81 96 GLY A CA 1
ATOM 702 C C . GLY A 1 96 ? -4.324 -3.357 9.372 1.00 98.81 96 GLY A C 1
ATOM 703 O O . GLY A 1 96 ? -3.428 -4.091 9.787 1.00 98.81 96 GLY A O 1
ATOM 704 N N . GLN A 1 97 ? -4.523 -3.106 8.082 1.00 98.88 97 GLN A N 1
ATOM 705 C CA . GLN A 1 97 ? -3.674 -3.577 6.992 1.00 98.88 97 GLN A CA 1
ATOM 706 C C . GLN A 1 97 ? -2.403 -2.725 6.873 1.00 98.88 97 GLN A C 1
ATOM 708 O O . GLN A 1 97 ? -2.480 -1.498 6.873 1.00 98.88 97 GLN A O 1
ATOM 713 N N . TRP A 1 98 ? -1.249 -3.369 6.661 1.00 98.94 98 TRP A N 1
ATOM 714 C CA . TRP A 1 98 ? 0.044 -2.689 6.519 1.00 98.94 98 TRP A CA 1
ATOM 715 C C . TRP A 1 98 ? 0.915 -3.298 5.422 1.00 98.94 98 TRP A C 1
ATOM 717 O O . TRP A 1 98 ? 0.942 -4.516 5.246 1.00 98.94 98 TRP A O 1
ATOM 727 N N . GLN A 1 99 ? 1.692 -2.454 4.735 1.00 98.88 99 GLN A N 1
ATOM 728 C CA . GLN A 1 99 ? 2.901 -2.918 4.053 1.00 98.88 99 GLN A CA 1
ATOM 729 C C . GLN A 1 99 ? 4.012 -3.131 5.086 1.00 98.88 99 GLN A C 1
ATOM 731 O O . GLN A 1 99 ? 4.106 -2.425 6.090 1.00 98.88 99 GLN A O 1
ATOM 736 N N . MET A 1 100 ? 4.886 -4.097 4.842 1.00 98.88 100 MET A N 1
ATOM 737 C CA . MET A 1 100 ? 6.031 -4.371 5.697 1.00 98.88 100 MET A CA 1
ATOM 738 C C . MET A 1 100 ? 7.234 -3.520 5.273 1.00 98.88 100 MET A C 1
ATOM 740 O O . MET A 1 100 ? 7.421 -3.287 4.079 1.00 98.88 100 MET A O 1
ATOM 744 N N . PRO A 1 101 ? 8.070 -3.068 6.224 1.00 98.69 101 PRO A N 1
ATOM 745 C CA . PRO A 1 101 ? 7.977 -3.268 7.669 1.00 98.69 101 PRO A CA 1
ATOM 746 C C . PRO A 1 101 ? 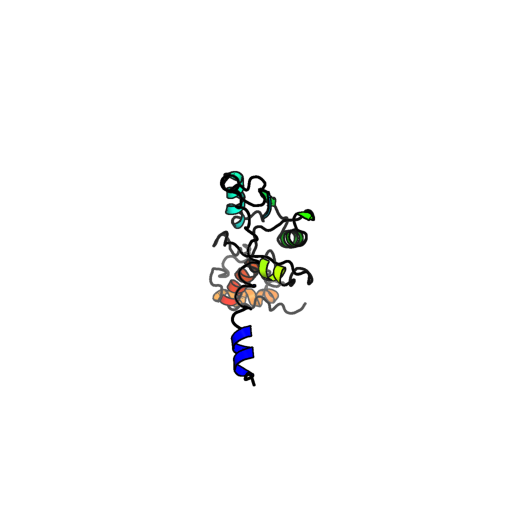7.307 -2.090 8.413 1.00 98.69 101 PRO A C 1
ATOM 748 O O . PRO A 1 101 ? 7.742 -1.789 9.522 1.00 98.69 101 PRO A O 1
ATOM 751 N N . MET A 1 102 ? 6.260 -1.430 7.879 1.00 98.88 102 MET A N 1
ATOM 752 C CA . MET A 1 102 ? 5.650 -0.241 8.523 1.00 98.88 102 MET A CA 1
ATOM 753 C C . MET A 1 102 ? 5.371 -0.411 10.025 1.00 98.88 102 MET A C 1
ATOM 755 O O . MET A 1 102 ? 5.761 0.491 10.763 1.00 98.88 102 MET A O 1
ATOM 759 N N . PRO A 1 103 ? 4.804 -1.537 10.519 1.00 98.88 103 PRO A N 1
ATOM 760 C CA . PRO A 1 103 ? 4.582 -1.706 11.955 1.00 98.88 103 PRO A CA 1
ATOM 761 C C . PRO A 1 103 ? 5.863 -1.576 12.790 1.00 98.88 103 PRO A C 1
ATOM 763 O O . PRO A 1 103 ? 5.846 -0.954 13.843 1.00 98.88 103 PRO A O 1
ATOM 766 N N . HIS A 1 104 ? 6.998 -2.082 12.299 1.00 98.88 104 HIS A N 1
ATOM 767 C CA . HIS A 1 104 ? 8.297 -1.981 12.974 1.00 98.88 104 HIS A CA 1
ATOM 768 C C . HIS A 1 104 ? 8.848 -0.554 12.915 1.00 98.88 104 HIS A C 1
ATOM 770 O O . HIS A 1 104 ? 9.398 -0.052 13.891 1.00 98.88 104 HIS A O 1
ATOM 776 N N . LEU A 1 105 ? 8.680 0.115 11.771 1.00 98.81 105 LEU A N 1
ATOM 777 C CA . LEU A 1 105 ? 9.125 1.496 11.588 1.00 98.81 105 LEU A CA 1
ATOM 778 C C . LEU A 1 105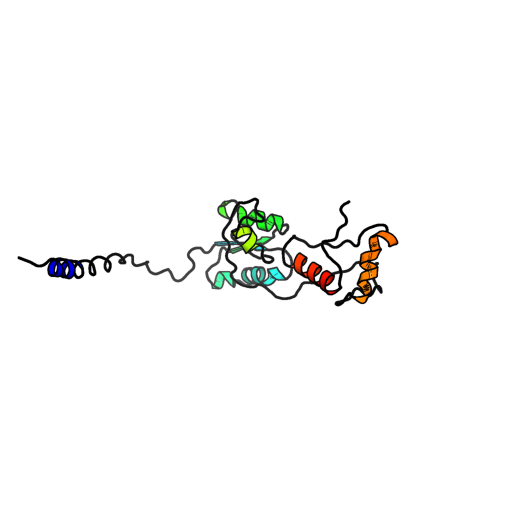 ? 8.329 2.470 12.467 1.00 98.81 105 LEU A C 1
ATOM 780 O O . LEU A 1 105 ? 8.904 3.422 12.985 1.00 98.81 105 LEU A O 1
ATOM 784 N N . ILE A 1 106 ? 7.027 2.232 12.648 1.00 98.81 106 ILE A N 1
ATOM 785 C CA . ILE A 1 106 ? 6.150 2.994 13.551 1.00 98.81 106 ILE A CA 1
ATOM 786 C C . ILE A 1 106 ? 6.493 2.682 15.011 1.00 98.81 106 ILE A C 1
ATOM 788 O O . ILE A 1 106 ? 6.675 3.607 15.802 1.00 98.81 106 ILE A O 1
ATOM 792 N N . HIS A 1 107 ? 6.687 1.400 15.341 1.00 98.69 107 HIS A N 1
ATOM 793 C CA . HIS A 1 107 ? 7.127 0.955 16.666 1.00 98.69 107 HIS A CA 1
ATOM 794 C C . HIS A 1 107 ? 8.404 1.675 17.110 1.00 98.69 107 HIS A C 1
ATOM 796 O O . HIS A 1 107 ? 8.479 2.168 18.231 1.00 98.69 107 HIS A O 1
ATOM 802 N N . ALA A 1 108 ? 9.394 1.777 16.224 1.00 98.56 108 ALA A N 1
ATOM 803 C CA . ALA A 1 108 ? 10.670 2.427 16.509 1.00 98.56 108 ALA A CA 1
ATOM 804 C C . ALA A 1 108 ? 10.658 3.959 16.332 1.00 98.56 108 ALA A C 1
ATOM 806 O O . ALA A 1 108 ? 11.683 4.602 16.542 1.00 98.56 108 ALA A O 1
ATOM 807 N N . GLY A 1 109 ? 9.544 4.563 15.909 1.00 98.38 109 GLY A N 1
ATOM 808 C CA . GLY A 1 109 ? 9.454 6.010 15.691 1.00 98.38 109 GLY A CA 1
ATOM 809 C C . GLY A 1 109 ? 10.108 6.529 14.396 1.00 98.38 109 GLY A C 1
ATOM 810 O O . GLY A 1 109 ? 10.188 7.739 14.184 1.00 98.38 109 GLY A O 1
ATOM 811 N N . ILE A 1 110 ? 10.588 5.642 13.516 1.00 98.62 110 ILE A N 1
ATOM 812 C CA . ILE A 1 110 ? 11.421 5.978 12.345 1.00 98.62 110 ILE A CA 1
ATOM 813 C C . ILE A 1 110 ? 10.635 6.776 11.301 1.00 98.62 110 ILE A C 1
ATOM 815 O O . ILE A 1 110 ? 11.141 7.758 10.763 1.00 98.62 110 ILE A O 1
ATOM 819 N N . ILE A 1 111 ? 9.395 6.374 11.006 1.00 98.44 111 ILE A N 1
ATOM 820 C CA . ILE A 1 111 ? 8.561 7.046 9.990 1.00 98.44 111 ILE A CA 1
ATOM 821 C C . ILE A 1 111 ? 7.539 8.020 10.583 1.00 98.44 111 ILE A C 1
ATOM 823 O O . ILE A 1 111 ? 6.709 8.547 9.843 1.00 98.44 111 ILE A O 1
ATOM 827 N N . THR A 1 112 ? 7.606 8.267 11.893 1.00 98.00 112 THR A N 1
ATOM 828 C CA . THR A 1 112 ? 6.643 9.053 12.688 1.00 98.00 112 THR A CA 1
ATOM 829 C C . THR A 1 112 ? 7.312 10.232 13.403 1.00 98.00 112 THR A C 1
ATOM 831 O O . THR A 1 112 ? 6.846 10.685 14.446 1.00 98.00 112 THR A O 1
ATOM 834 N N . ASN A 1 113 ? 8.417 10.739 12.843 1.00 96.44 113 ASN A N 1
ATOM 835 C CA . ASN A 1 113 ? 9.173 11.878 13.375 1.00 96.44 113 ASN A CA 1
ATOM 836 C C . ASN A 1 113 ? 9.635 11.681 14.834 1.00 96.44 113 ASN A C 1
ATOM 838 O O . ASN A 1 113 ? 9.534 12.587 15.658 1.00 96.44 113 ASN A O 1
ATOM 842 N N . GLY A 1 114 ? 10.103 10.475 15.167 1.00 97.31 114 GLY A N 1
ATOM 843 C CA . GLY A 1 114 ? 10.594 10.147 16.504 1.00 97.31 114 GLY A CA 1
ATOM 844 C C . GLY A 1 114 ? 9.502 9.903 17.546 1.00 97.31 114 GLY A C 1
ATOM 845 O O . GLY A 1 114 ? 9.829 9.838 18.725 1.00 97.31 114 GLY A O 1
ATOM 846 N N . ASN A 1 115 ? 8.233 9.759 17.144 1.00 97.81 115 ASN A N 1
ATOM 847 C CA . ASN A 1 115 ? 7.136 9.368 18.032 1.00 97.81 115 ASN A CA 1
ATOM 848 C C . ASN A 1 115 ? 6.905 7.841 17.973 1.00 97.81 115 ASN A C 1
ATOM 850 O O . ASN A 1 115 ? 6.194 7.381 17.071 1.00 97.81 115 ASN A O 1
ATOM 854 N N . PRO A 1 116 ? 7.526 7.033 18.855 1.00 98.19 116 PRO A N 1
ATOM 855 C CA . PRO A 1 116 ? 7.366 5.584 18.842 1.00 98.19 116 PRO A CA 1
ATOM 856 C C . PRO A 1 116 ? 5.963 5.183 19.304 1.00 98.19 116 PRO A C 1
ATOM 858 O O . PRO A 1 116 ? 5.533 5.530 20.402 1.00 98.19 116 PRO A O 1
ATOM 861 N N . VAL A 1 117 ? 5.273 4.396 18.480 1.00 98.56 117 VAL A N 1
ATOM 862 C CA . VAL A 1 117 ? 3.964 3.819 18.814 1.00 98.56 117 VAL A CA 1
ATOM 863 C C . VAL A 1 117 ? 4.078 2.303 18.687 1.00 98.56 117 VAL A C 1
ATOM 865 O O . VAL A 1 117 ? 4.111 1.798 17.564 1.00 98.56 117 VAL A O 1
ATOM 868 N N . PRO A 1 118 ? 4.200 1.558 19.803 1.00 98.56 118 PRO A N 1
ATOM 869 C CA . PRO A 1 118 ? 4.401 0.117 19.753 1.00 98.56 118 PRO A CA 1
ATOM 870 C C . PRO A 1 118 ? 3.286 -0.600 18.988 1.00 98.56 118 PRO A C 1
ATOM 872 O O . PRO A 1 118 ? 2.113 -0.510 19.337 1.00 98.56 118 PRO A O 1
ATOM 875 N N . MET A 1 119 ? 3.673 -1.349 17.957 1.00 98.69 119 MET A N 1
ATOM 876 C CA . MET A 1 119 ? 2.772 -2.195 17.172 1.00 98.69 119 MET A CA 1
ATOM 877 C C . MET A 1 119 ? 3.202 -3.660 17.230 1.00 98.69 119 MET A C 1
ATOM 879 O O . MET A 1 119 ? 4.388 -3.957 17.397 1.00 98.69 119 MET A O 1
ATOM 883 N N . ALA A 1 120 ? 2.238 -4.560 17.028 1.00 98.56 120 ALA A N 1
ATOM 884 C CA . ALA A 1 120 ? 2.454 -5.995 16.879 1.00 98.56 120 ALA A CA 1
ATOM 885 C C . ALA A 1 120 ? 1.988 -6.470 15.496 1.00 98.56 120 ALA A C 1
ATOM 887 O O . ALA A 1 120 ? 0.930 -6.067 15.009 1.00 98.56 120 ALA A O 1
ATOM 888 N N . VAL A 1 121 ? 2.767 -7.352 14.869 1.00 98.75 121 VAL A N 1
ATOM 889 C CA . VAL A 1 121 ? 2.357 -8.059 13.649 1.00 98.75 121 VAL A CA 1
ATOM 890 C C . VAL A 1 121 ? 1.665 -9.351 14.063 1.00 98.75 121 VAL A C 1
ATOM 892 O O . VAL A 1 121 ? 2.292 -10.211 14.675 1.00 98.75 121 VAL A O 1
ATOM 895 N N . LEU A 1 122 ? 0.376 -9.479 13.742 1.00 98.69 122 LEU A N 1
ATOM 896 C CA . LEU A 1 122 ? -0.443 -10.614 14.184 1.00 98.69 122 LEU A CA 1
ATOM 897 C C . LEU A 1 122 ? -0.553 -11.718 13.130 1.00 98.69 122 LEU A C 1
ATOM 899 O O . LEU A 1 122 ? -0.500 -12.899 13.454 1.00 98.69 122 LEU A O 1
ATOM 903 N N . CYS A 1 123 ? -0.720 -11.345 11.862 1.00 98.38 123 CYS A N 1
ATOM 904 C CA . CYS A 1 123 ? -0.843 -12.295 10.764 1.00 98.38 123 CYS A CA 1
ATOM 905 C C . CYS A 1 123 ? -0.467 -11.653 9.426 1.00 98.38 123 CYS A C 1
ATOM 907 O O . CYS A 1 123 ? -0.448 -10.429 9.279 1.00 98.38 123 CYS A O 1
ATOM 909 N N . GLN A 1 124 ? -0.190 -12.499 8.438 1.00 98.75 124 GLN A N 1
ATOM 910 C CA . GLN A 1 124 ? -0.088 -12.100 7.041 1.00 98.75 124 GLN A CA 1
ATOM 911 C C . GLN A 1 124 ? -1.478 -12.168 6.397 1.00 98.75 124 GLN A C 1
ATOM 913 O O . GLN A 1 124 ? -2.129 -13.208 6.454 1.00 98.75 124 GLN A O 1
ATOM 918 N N . LEU A 1 125 ? -1.925 -11.077 5.765 1.00 98.56 125 LEU A N 1
ATOM 919 C CA . LEU A 1 125 ? -3.254 -11.020 5.138 1.00 98.56 125 LEU A CA 1
ATOM 920 C C . LEU A 1 125 ? -3.293 -11.703 3.767 1.00 98.56 125 LEU A C 1
ATOM 922 O O . LEU A 1 125 ? -4.309 -12.294 3.408 1.00 98.56 125 LEU A O 1
ATOM 926 N N . ASN A 1 126 ? -2.207 -11.623 2.995 1.00 97.62 126 ASN A N 1
ATOM 927 C CA . ASN A 1 126 ? -2.128 -12.226 1.670 1.00 97.62 126 ASN A CA 1
ATOM 928 C C . ASN A 1 126 ? -0.680 -12.487 1.221 1.00 97.62 126 ASN A C 1
ATOM 930 O O . ASN A 1 126 ? 0.286 -11.977 1.790 1.00 97.62 126 ASN A O 1
ATOM 934 N N . THR A 1 127 ? -0.557 -13.233 0.127 1.00 98.38 127 THR A N 1
ATOM 935 C CA . THR A 1 127 ? 0.626 -13.276 -0.739 1.00 98.38 127 THR A CA 1
ATOM 936 C C . THR A 1 127 ? 0.200 -12.942 -2.174 1.00 98.38 127 THR A C 1
ATOM 938 O O . THR A 1 127 ? -0.980 -13.075 -2.506 1.00 98.38 127 THR A O 1
ATOM 941 N N . GLN A 1 128 ? 1.143 -12.509 -3.018 1.00 98.19 128 GLN A N 1
ATOM 942 C CA . GLN A 1 128 ? 0.919 -12.144 -4.428 1.00 98.19 128 GLN A CA 1
ATOM 943 C C . GLN A 1 128 ? -0.035 -10.939 -4.607 1.00 98.19 128 GLN A C 1
ATOM 945 O O . GLN A 1 128 ? -0.024 -10.008 -3.800 1.00 98.19 128 GLN A O 1
ATOM 950 N N . GLY A 1 129 ? -0.782 -10.886 -5.717 1.00 98.00 129 GLY A N 1
ATOM 951 C CA . GLY A 1 129 ? -1.730 -9.804 -6.028 1.00 98.00 129 GLY A CA 1
ATOM 952 C C . GLY A 1 129 ? -1.096 -8.453 -6.388 1.00 98.00 129 GLY A C 1
ATOM 953 O O . GLY A 1 129 ? -1.816 -7.491 -6.632 1.00 98.00 129 GLY A O 1
ATOM 954 N N . ASN A 1 130 ? 0.236 -8.384 -6.443 1.00 98.75 130 ASN A N 1
ATOM 955 C CA . ASN A 1 130 ? 1.017 -7.207 -6.822 1.00 98.75 130 ASN A CA 1
ATOM 956 C C . ASN A 1 130 ? 1.722 -7.446 -8.166 1.00 98.75 130 ASN A C 1
ATOM 958 O O . ASN A 1 130 ? 1.974 -8.590 -8.544 1.00 98.75 130 ASN A O 1
ATOM 962 N N . GLY A 1 131 ? 2.084 -6.367 -8.861 1.00 98.50 131 GLY A N 1
ATOM 963 C CA . GLY A 1 131 ? 2.820 -6.431 -10.121 1.00 98.50 131 GLY A CA 1
ATOM 964 C C . GLY A 1 131 ? 3.511 -5.115 -10.464 1.00 98.50 131 GLY A C 1
ATOM 965 O O . GLY A 1 131 ? 3.222 -4.076 -9.871 1.00 98.50 131 GLY A O 1
ATOM 966 N N . ILE A 1 132 ? 4.424 -5.174 -11.433 1.00 98.69 132 ILE A N 1
ATOM 967 C CA . ILE A 1 132 ? 5.114 -4.011 -11.995 1.00 98.69 132 ILE A CA 1
ATOM 968 C C . ILE A 1 132 ? 4.495 -3.735 -13.361 1.00 98.69 132 ILE A C 1
ATOM 970 O O . ILE A 1 132 ? 4.527 -4.581 -14.251 1.00 98.69 132 ILE A O 1
ATOM 974 N N . ALA A 1 133 ? 3.900 -2.555 -13.508 1.00 98.44 133 ALA A N 1
ATOM 975 C CA . ALA A 1 133 ? 3.327 -2.105 -14.767 1.00 98.44 133 ALA A CA 1
ATOM 976 C C . ALA A 1 133 ? 4.312 -1.192 -15.498 1.00 98.44 133 ALA A C 1
ATOM 978 O O . ALA A 1 133 ? 5.004 -0.380 -14.883 1.00 98.44 133 ALA A O 1
ATOM 979 N N . ILE A 1 134 ? 4.340 -1.305 -16.823 1.00 97.88 134 ILE A N 1
ATOM 980 C CA . ILE A 1 134 ? 5.274 -0.581 -17.683 1.00 97.88 134 ILE A CA 1
ATOM 981 C C . ILE A 1 134 ? 4.473 0.212 -18.710 1.00 97.88 134 ILE A C 1
ATOM 983 O O . ILE A 1 134 ? 3.473 -0.266 -19.247 1.00 97.88 134 ILE A O 1
ATOM 987 N N . ALA A 1 135 ? 4.888 1.453 -18.966 1.00 97.62 135 ALA A N 1
ATOM 988 C CA . ALA A 1 135 ? 4.226 2.295 -19.952 1.00 97.62 135 ALA A CA 1
ATOM 989 C C . ALA A 1 135 ? 4.364 1.698 -21.361 1.00 97.62 135 ALA A C 1
ATOM 991 O O . ALA A 1 135 ? 5.445 1.261 -21.754 1.00 97.62 135 ALA A O 1
ATOM 992 N N . LYS A 1 136 ? 3.284 1.761 -22.150 1.00 97.69 136 LYS A N 1
ATOM 993 C CA . LYS A 1 136 ? 3.213 1.181 -23.504 1.00 97.69 136 LYS A CA 1
ATOM 994 C C . LYS A 1 136 ? 4.326 1.654 -24.449 1.00 97.69 136 LYS A C 1
ATOM 996 O O . LYS A 1 136 ? 4.736 0.916 -25.332 1.00 97.69 136 LYS A O 1
ATOM 1001 N N . ILE A 1 137 ? 4.858 2.860 -24.245 1.00 96.50 137 ILE A N 1
ATOM 1002 C CA . ILE A 1 137 ? 5.973 3.403 -25.040 1.00 96.50 137 ILE A CA 1
ATOM 1003 C C . ILE A 1 137 ? 7.264 2.568 -24.962 1.00 96.50 137 ILE A C 1
ATOM 1005 O O . ILE A 1 137 ? 8.164 2.783 -25.765 1.00 96.50 137 ILE A O 1
ATOM 1009 N N . HIS A 1 138 ? 7.370 1.646 -24.002 1.00 96.69 138 HIS A N 1
ATOM 1010 C CA . HIS A 1 138 ? 8.520 0.759 -23.832 1.00 96.69 138 HIS A CA 1
ATOM 1011 C C . HIS A 1 138 ? 8.269 -0.663 -24.370 1.00 96.69 138 HIS A C 1
ATOM 1013 O O . HIS A 1 138 ? 9.060 -1.572 -24.121 1.00 96.69 138 HIS A O 1
ATOM 1019 N N . GLU A 1 139 ? 7.162 -0.887 -25.083 1.00 96.50 139 GLU A N 1
ATOM 1020 C CA . GLU A 1 139 ? 6.852 -2.175 -25.707 1.00 96.50 139 GLU A CA 1
ATOM 1021 C C . GLU A 1 139 ? 7.957 -2.587 -26.702 1.00 96.50 139 GLU A C 1
ATOM 1023 O O . GLU A 1 139 ? 8.519 -1.757 -27.418 1.00 96.50 139 GLU A O 1
ATOM 1028 N N . GLY A 1 140 ? 8.320 -3.874 -26.704 1.00 95.94 140 GLY A N 1
ATOM 1029 C CA . GLY A 1 140 ? 9.399 -4.412 -27.544 1.00 95.94 140 GLY A CA 1
ATOM 1030 C C . GLY A 1 140 ? 10.827 -4.134 -27.052 1.00 95.94 140 GLY A C 1
ATOM 1031 O O . GLY A 1 140 ? 11.766 -4.649 -27.646 1.00 95.94 140 GLY A O 1
ATOM 1032 N N . GLN A 1 141 ? 11.013 -3.393 -25.955 1.00 96.31 141 GLN A N 1
ATOM 1033 C CA . GLN A 1 141 ? 12.341 -3.073 -25.401 1.00 96.31 141 GLN A CA 1
ATOM 1034 C C . GLN A 1 141 ? 12.898 -4.156 -24.461 1.00 96.31 141 GLN A C 1
ATOM 1036 O O . GLN A 1 141 ? 13.821 -3.891 -23.703 1.00 96.31 141 GLN A O 1
ATOM 1041 N N . GLY A 1 142 ? 12.307 -5.355 -24.442 1.00 95.25 142 GLY A N 1
ATOM 1042 C CA . GLY A 1 142 ? 12.758 -6.446 -23.568 1.00 95.25 142 GLY A CA 1
ATOM 1043 C C . GLY A 1 142 ? 12.452 -6.249 -22.077 1.00 95.25 142 GLY A C 1
ATOM 1044 O O . GLY A 1 142 ? 13.041 -6.927 -21.244 1.00 95.25 142 GLY A O 1
ATOM 1045 N N . LEU A 1 143 ? 11.528 -5.351 -21.713 1.00 96.25 143 LEU A N 1
ATOM 1046 C CA . LEU A 1 143 ? 11.148 -5.115 -20.315 1.00 96.25 143 LEU A CA 1
ATOM 1047 C C . LEU A 1 143 ? 10.157 -6.170 -19.789 1.00 96.25 143 LEU A C 1
ATOM 1049 O O . LEU A 1 143 ? 8.972 -5.891 -19.603 1.00 96.25 143 LEU A O 1
ATOM 1053 N N . GLY A 1 144 ? 10.647 -7.398 -19.603 1.00 96.38 144 GLY A N 1
ATOM 1054 C CA . GLY A 1 144 ? 9.907 -8.532 -19.046 1.00 96.38 144 GLY A CA 1
ATOM 1055 C C . GLY A 1 144 ? 10.171 -8.767 -17.553 1.00 96.38 144 GLY A C 1
ATOM 1056 O O . GLY A 1 144 ? 10.423 -7.838 -16.788 1.00 96.38 144 GLY A O 1
ATOM 1057 N N . LEU A 1 145 ? 10.096 -10.033 -17.124 1.00 97.81 145 LEU A N 1
ATOM 1058 C CA . LEU A 1 145 ? 10.451 -10.427 -15.753 1.00 97.81 145 LEU A CA 1
ATOM 1059 C C . LEU A 1 145 ? 11.949 -10.235 -15.485 1.00 97.81 145 LEU A C 1
ATOM 1061 O O . LEU A 1 145 ? 12.314 -9.679 -14.455 1.00 97.81 145 LEU A O 1
ATOM 1065 N N . ASP A 1 146 ? 12.782 -10.684 -16.421 1.00 97.81 146 ASP A N 1
ATOM 1066 C CA . ASP A 1 146 ? 14.203 -10.358 -16.484 1.00 97.81 146 ASP A CA 1
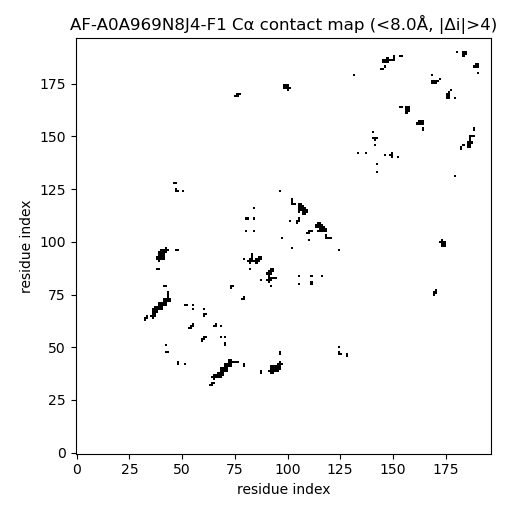ATOM 1067 C C . ASP A 1 146 ? 14.387 -9.202 -17.474 1.00 97.81 146 ASP A C 1
ATOM 1069 O O . ASP A 1 146 ? 13.833 -9.232 -18.575 1.00 97.81 146 ASP A O 1
ATOM 1073 N N . ILE A 1 147 ? 15.125 -8.178 -17.052 1.00 97.50 147 ILE A N 1
ATOM 1074 C CA . ILE A 1 147 ? 15.413 -6.974 -17.839 1.00 97.50 147 ILE A CA 1
ATOM 1075 C C . ILE A 1 147 ? 16.910 -6.762 -18.060 1.00 97.50 147 ILE A C 1
ATOM 1077 O O . ILE A 1 147 ? 17.312 -5.669 -18.455 1.00 97.50 147 ILE A O 1
ATOM 1081 N N . SER A 1 148 ? 17.738 -7.778 -17.807 1.00 96.19 148 SER A N 1
ATOM 1082 C CA . SER A 1 148 ? 19.190 -7.728 -18.012 1.00 96.19 148 SER A CA 1
ATOM 1083 C C . SER A 1 148 ? 19.564 -7.265 -19.428 1.00 96.19 148 SER A C 1
ATOM 1085 O O . SER A 1 148 ? 20.344 -6.326 -19.581 1.00 96.19 148 SER A O 1
ATOM 1087 N N . GLU A 1 149 ? 18.911 -7.811 -20.455 1.00 95.19 149 GLU A N 1
ATOM 1088 C CA . GLU A 1 149 ? 19.090 -7.424 -21.869 1.00 95.19 149 GLU A CA 1
ATOM 1089 C C . GLU A 1 149 ? 18.595 -5.999 -22.194 1.00 95.19 149 GLU A C 1
ATOM 1091 O O . GLU A 1 149 ? 18.956 -5.413 -23.213 1.00 95.19 149 GLU A O 1
ATOM 1096 N N . ALA A 1 150 ? 17.768 -5.413 -21.326 1.00 95.25 150 ALA A N 1
ATOM 1097 C CA . ALA A 1 150 ? 17.220 -4.066 -21.471 1.00 95.25 150 ALA A CA 1
ATOM 1098 C C . ALA A 1 150 ? 17.913 -3.033 -20.562 1.00 95.25 150 ALA A C 1
ATOM 1100 O O . ALA A 1 150 ? 17.500 -1.867 -20.505 1.00 95.25 150 ALA A O 1
ATOM 1101 N N . ALA A 1 151 ? 18.968 -3.430 -19.842 1.00 94.19 151 ALA A N 1
ATOM 1102 C CA . ALA A 1 151 ? 19.651 -2.567 -18.885 1.00 94.19 151 ALA A CA 1
ATOM 1103 C C . ALA A 1 151 ? 20.214 -1.302 -19.547 1.00 94.19 151 ALA A C 1
ATOM 1105 O O . ALA A 1 151 ? 20.048 -0.199 -19.018 1.00 94.19 151 ALA A O 1
ATOM 1106 N N . ASP A 1 152 ? 20.821 -1.443 -20.725 1.00 94.00 152 ASP A N 1
ATOM 1107 C CA . ASP A 1 152 ? 21.413 -0.323 -21.464 1.00 94.00 152 ASP A CA 1
ATOM 1108 C C . ASP A 1 152 ? 20.355 0.644 -22.001 1.00 94.00 152 ASP A C 1
ATOM 1110 O O . ASP A 1 152 ? 20.573 1.858 -22.002 1.00 94.00 152 ASP A O 1
ATOM 1114 N N . TYR A 1 153 ? 19.172 0.142 -22.370 1.00 95.69 153 TYR A N 1
ATOM 1115 C CA . TYR A 1 153 ? 18.034 0.979 -22.757 1.00 95.69 153 TYR A CA 1
ATOM 1116 C C . TYR A 1 153 ? 17.580 1.877 -21.598 1.00 95.69 153 TYR A C 1
ATOM 1118 O O . TYR A 1 153 ? 17.351 3.076 -21.776 1.00 95.69 153 TYR A O 1
ATOM 1126 N N . ILE A 1 154 ? 17.493 1.320 -20.387 1.00 95.25 154 ILE A N 1
ATOM 1127 C CA . ILE A 1 154 ? 17.089 2.071 -19.192 1.00 95.25 154 ILE A CA 1
ATOM 1128 C C . ILE A 1 154 ? 18.181 3.060 -18.762 1.00 95.25 154 ILE A C 1
ATOM 1130 O O . ILE A 1 154 ? 17.871 4.211 -18.441 1.00 95.25 154 ILE A O 1
ATOM 1134 N N . LYS A 1 155 ? 19.456 2.649 -18.780 1.00 93.56 155 LYS A N 1
ATOM 1135 C CA . LYS A 1 155 ? 20.596 3.492 -18.376 1.00 93.56 155 LYS A CA 1
ATOM 1136 C C . LYS A 1 155 ? 20.797 4.679 -19.318 1.00 93.56 155 LYS A C 1
ATOM 1138 O O . LYS A 1 155 ? 21.006 5.797 -18.852 1.00 93.56 155 LYS A O 1
ATOM 1143 N N . SER A 1 156 ? 20.654 4.462 -20.626 1.00 94.31 156 SER A N 1
ATOM 1144 C CA . SER A 1 156 ? 20.817 5.502 -21.653 1.00 94.31 156 SER A CA 1
ATOM 1145 C C . SER A 1 156 ? 19.563 6.363 -21.865 1.00 94.31 156 SER A C 1
ATOM 1147 O O . SER A 1 156 ? 19.566 7.284 -22.684 1.00 94.31 156 SER A O 1
ATOM 1149 N N . PHE A 1 157 ? 18.478 6.127 -21.114 1.00 94.38 157 PHE A N 1
ATOM 1150 C CA . PHE A 1 157 ? 17.191 6.801 -21.319 1.00 94.38 157 PHE A CA 1
ATOM 1151 C C . PHE A 1 157 ? 17.282 8.334 -21.198 1.00 94.38 157 PHE A C 1
ATOM 1153 O O . PHE A 1 157 ? 16.621 9.056 -21.942 1.00 94.38 157 PHE A O 1
ATOM 1160 N N . SER A 1 158 ? 18.147 8.850 -20.312 1.00 93.31 158 SER A N 1
ATOM 1161 C CA . SER A 1 158 ? 18.360 10.300 -20.169 1.00 93.31 158 SER A CA 1
ATOM 1162 C C . SER A 1 158 ? 18.945 10.943 -21.421 1.00 93.31 158 SER A C 1
ATOM 1164 O O . SER A 1 158 ? 18.536 12.044 -21.780 1.00 93.31 158 SER A O 1
ATOM 1166 N N . GLU A 1 159 ? 19.878 10.258 -22.074 1.00 94.50 159 GLU A N 1
ATOM 1167 C CA . GLU A 1 159 ? 20.570 10.742 -23.269 1.00 94.50 159 GLU A CA 1
ATOM 1168 C C . GLU A 1 159 ? 19.681 10.603 -24.506 1.00 94.50 159 GLU A C 1
ATOM 1170 O O . GLU A 1 159 ? 19.609 11.507 -25.333 1.00 94.50 159 GLU A O 1
ATOM 1175 N N . THR A 1 160 ? 18.946 9.495 -24.604 1.00 95.06 160 THR A N 1
ATOM 1176 C CA . THR A 1 160 ? 18.138 9.158 -25.784 1.00 95.06 160 THR A CA 1
ATOM 1177 C C . THR A 1 160 ? 16.746 9.793 -25.780 1.00 95.06 160 THR A C 1
ATOM 1179 O O . THR A 1 160 ? 16.195 10.058 -26.845 1.00 95.06 160 THR A O 1
ATOM 1182 N N . ASN A 1 161 ? 16.158 10.052 -24.605 1.00 93.81 161 ASN A N 1
ATOM 1183 C CA . ASN A 1 161 ? 14.771 10.520 -24.464 1.00 93.81 161 ASN A CA 1
ATOM 1184 C C . ASN A 1 161 ? 14.643 11.854 -23.701 1.00 93.81 161 ASN A C 1
ATOM 1186 O O . ASN A 1 161 ? 13.528 12.290 -23.404 1.00 93.81 161 ASN A O 1
ATOM 1190 N N . GLY A 1 162 ? 15.760 12.497 -23.340 1.00 94.25 162 GLY A N 1
ATOM 1191 C CA . GLY A 1 162 ? 15.776 13.807 -22.672 1.00 94.25 162 GLY A CA 1
ATOM 1192 C C . GLY A 1 162 ? 15.243 13.806 -21.234 1.00 94.25 162 GLY A C 1
ATOM 1193 O O . GLY A 1 162 ? 14.971 14.862 -20.665 1.00 94.25 162 GLY A O 1
ATOM 1194 N N . ARG A 1 163 ? 15.055 12.628 -20.631 1.00 92.44 163 ARG A N 1
ATOM 1195 C CA . ARG A 1 163 ? 14.615 12.454 -19.240 1.00 92.44 163 ARG A CA 1
ATOM 1196 C C . ARG A 1 163 ? 15.086 11.115 -18.707 1.00 92.44 163 ARG A C 1
ATOM 1198 O O . ARG A 1 163 ? 15.259 10.178 -19.470 1.00 92.44 163 ARG A O 1
ATOM 1205 N N . ARG A 1 164 ? 15.171 10.962 -17.390 1.00 90.94 164 ARG A N 1
ATOM 1206 C CA . ARG A 1 164 ? 15.436 9.647 -16.790 1.00 90.94 164 ARG A CA 1
ATOM 1207 C C . ARG A 1 164 ? 14.260 8.694 -16.948 1.00 90.94 164 ARG A C 1
ATOM 1209 O O . ARG A 1 164 ? 13.097 9.118 -17.030 1.00 90.94 164 ARG A O 1
ATOM 1216 N N . PHE A 1 165 ? 14.572 7.400 -16.928 1.00 94.94 165 PHE A N 1
ATOM 1217 C CA . PHE A 1 165 ? 13.562 6.372 -16.742 1.00 94.94 165 PHE A CA 1
ATOM 1218 C C . PHE A 1 165 ? 12.884 6.616 -15.388 1.00 94.94 165 PHE A C 1
ATOM 1220 O O . PHE A 1 165 ? 13.551 6.757 -14.364 1.00 94.94 165 PHE A O 1
ATOM 1227 N N . LYS A 1 166 ? 11.561 6.784 -15.396 1.00 95.25 166 LYS A N 1
ATOM 1228 C CA . LYS A 1 166 ? 10.800 7.202 -14.215 1.00 95.25 166 LYS A CA 1
ATOM 1229 C C . LYS A 1 166 ? 9.944 6.036 -13.747 1.00 95.25 166 LYS A C 1
ATOM 1231 O O . LYS A 1 166 ? 9.121 5.542 -14.509 1.00 95.25 166 LYS A O 1
ATOM 1236 N N . ALA A 1 167 ? 10.123 5.665 -12.488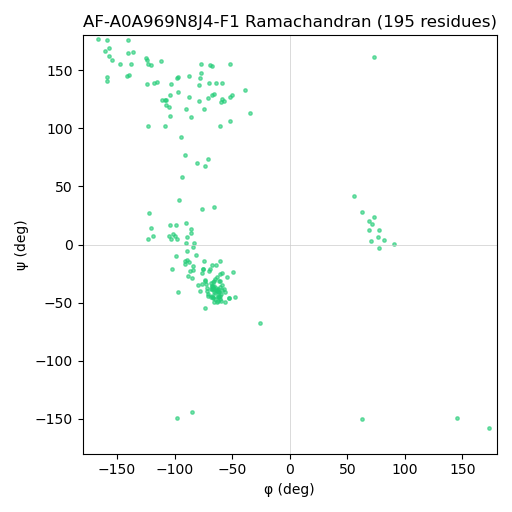 1.00 96.81 167 ALA A N 1
ATOM 1237 C CA . ALA A 1 167 ? 9.359 4.644 -11.792 1.00 96.81 167 ALA A CA 1
ATOM 1238 C C . ALA A 1 167 ? 8.754 5.227 -10.507 1.00 96.81 167 ALA A C 1
ATOM 1240 O O . ALA A 1 167 ? 9.203 6.271 -10.025 1.00 96.81 167 ALA A O 1
ATOM 1241 N N . ALA A 1 168 ? 7.722 4.578 -9.972 1.00 97.62 168 ALA A N 1
ATOM 1242 C CA . ALA A 1 168 ? 7.029 5.021 -8.769 1.00 97.62 168 ALA A CA 1
ATOM 1243 C C . ALA A 1 168 ? 6.504 3.830 -7.957 1.00 97.62 168 ALA A C 1
ATOM 1245 O O . ALA A 1 168 ? 6.232 2.763 -8.500 1.00 97.62 168 ALA A O 1
ATOM 1246 N N . HIS A 1 169 ? 6.331 4.058 -6.659 1.00 98.44 169 HIS A N 1
ATOM 1247 C CA . HIS A 1 169 ? 5.703 3.169 -5.680 1.00 98.44 169 HIS A CA 1
ATOM 1248 C C . HIS A 1 169 ? 4.858 4.036 -4.725 1.00 98.44 169 HIS A C 1
ATOM 1250 O O . HIS A 1 169 ? 5.007 5.260 -4.704 1.00 98.44 169 HIS A O 1
ATOM 1256 N N . THR A 1 170 ? 3.946 3.445 -3.945 1.00 98.06 170 THR A N 1
ATOM 1257 C CA . THR A 1 170 ? 2.972 4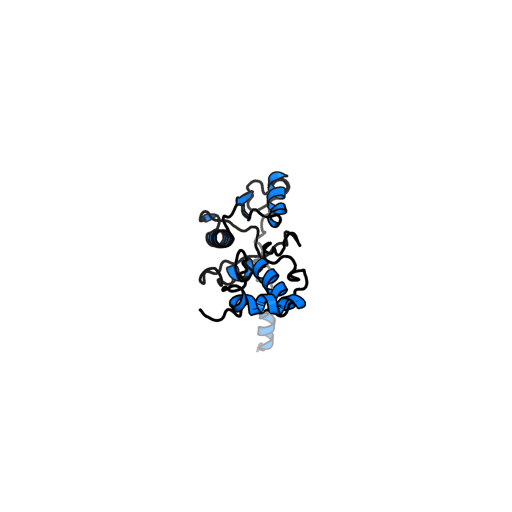.239 -3.163 1.00 98.06 170 THR A CA 1
ATOM 1258 C C . THR A 1 170 ? 3.486 4.751 -1.819 1.00 98.06 170 THR A C 1
ATOM 1260 O O . THR A 1 170 ? 2.875 5.641 -1.232 1.00 98.06 170 THR A O 1
ATOM 1263 N N . PHE A 1 171 ? 4.563 4.164 -1.296 1.00 98.38 171 PHE A N 1
ATOM 1264 C CA . PHE A 1 171 ? 5.200 4.570 -0.042 1.00 98.38 171 PHE A CA 1
ATOM 1265 C C . PHE A 1 171 ? 6.654 4.068 -0.019 1.00 98.38 171 PHE A C 1
ATOM 1267 O O . PHE A 1 171 ? 6.899 2.979 -0.545 1.00 98.38 171 PHE A O 1
ATOM 1274 N N . PRO A 1 172 ? 7.631 4.839 0.489 1.00 97.81 172 PRO A N 1
ATOM 1275 C CA . PRO A 1 172 ? 9.037 4.430 0.509 1.00 97.81 172 PRO A CA 1
ATOM 1276 C C . PRO A 1 172 ? 9.348 3.416 1.613 1.00 97.81 172 PRO A C 1
ATOM 1278 O O . PRO A 1 172 ? 8.691 3.398 2.653 1.00 97.81 172 PRO A O 1
ATOM 1281 N N . ASN A 1 173 ? 10.409 2.632 1.407 1.00 98.19 173 ASN A N 1
ATOM 1282 C CA . ASN A 1 173 ? 10.986 1.690 2.371 1.00 98.19 173 ASN A CA 1
ATOM 1283 C C . ASN A 1 173 ? 10.039 0.555 2.796 1.00 98.19 173 ASN A C 1
ATOM 1285 O O . ASN A 1 173 ? 10.131 0.060 3.920 1.00 98.19 173 ASN A O 1
ATOM 1289 N N . VAL A 1 174 ? 9.103 0.170 1.925 1.00 98.75 174 VAL A N 1
ATOM 1290 C CA . VAL A 1 174 ? 8.101 -0.876 2.186 1.00 98.75 174 VAL A CA 1
ATOM 1291 C C . VAL A 1 174 ? 7.859 -1.748 0.950 1.00 98.75 174 VAL A C 1
ATOM 1293 O O . VAL A 1 174 ? 8.396 -1.461 -0.113 1.00 98.75 174 VAL A O 1
ATOM 1296 N N . ASN A 1 175 ? 7.030 -2.793 1.067 1.00 98.81 175 ASN A N 1
ATOM 1297 C CA . ASN A 1 175 ? 6.742 -3.807 0.033 1.00 98.81 175 ASN A CA 1
ATOM 1298 C C . ASN A 1 175 ? 6.935 -3.363 -1.428 1.00 98.81 175 ASN A C 1
ATOM 1300 O O . ASN A 1 175 ? 7.820 -3.873 -2.100 1.00 98.81 175 ASN A O 1
ATOM 1304 N N . GLN A 1 176 ? 6.117 -2.435 -1.938 1.00 98.69 176 GLN A N 1
ATOM 1305 C CA . GLN A 1 176 ? 6.158 -2.062 -3.362 1.00 98.69 176 GLN A CA 1
ATOM 1306 C C . GLN A 1 176 ? 7.468 -1.389 -3.779 1.00 98.69 176 GLN A C 1
ATOM 1308 O O . GLN A 1 176 ? 7.901 -1.571 -4.914 1.00 98.69 176 GLN A O 1
ATOM 1313 N N . ASP A 1 177 ? 8.098 -0.647 -2.868 1.00 98.75 177 ASP A N 1
ATOM 1314 C CA . ASP A 1 177 ? 9.433 -0.096 -3.076 1.00 98.75 177 ASP A CA 1
ATOM 1315 C C . ASP A 1 177 ? 10.457 -1.236 -3.197 1.00 98.75 177 ASP A C 1
ATOM 1317 O O . ASP A 1 177 ? 11.212 -1.303 -4.162 1.00 98.75 177 ASP A O 1
ATOM 1321 N N . PHE A 1 178 ? 10.408 -2.226 -2.298 1.00 98.75 178 PHE A N 1
ATOM 1322 C CA . PHE A 1 178 ? 11.280 -3.401 -2.394 1.00 98.75 178 PHE A CA 1
ATOM 1323 C C . PHE A 1 178 ? 11.059 -4.208 -3.672 1.00 98.75 178 PHE A C 1
ATOM 1325 O O . PHE A 1 178 ? 12.031 -4.634 -4.288 1.00 98.75 178 PHE A O 1
ATOM 1332 N N . TRP A 1 179 ? 9.811 -4.405 -4.100 1.00 98.75 179 TRP A N 1
ATOM 1333 C CA . TRP A 1 179 ? 9.498 -5.192 -5.295 1.00 98.75 179 TRP A CA 1
ATOM 1334 C C . TRP A 1 179 ? 10.086 -4.571 -6.555 1.00 98.75 179 TRP A C 1
ATOM 1336 O O . TRP A 1 179 ? 10.760 -5.261 -7.319 1.00 98.75 179 TRP A O 1
ATOM 1346 N N . ILE A 1 180 ? 9.889 -3.266 -6.750 1.00 98.56 180 ILE A N 1
ATOM 1347 C CA . ILE A 1 180 ? 10.418 -2.590 -7.932 1.00 98.56 180 ILE A CA 1
ATOM 1348 C C . ILE A 1 180 ? 11.941 -2.432 -7.874 1.00 98.56 180 ILE A C 1
ATOM 1350 O O . ILE A 1 180 ? 12.608 -2.617 -8.889 1.00 98.56 180 ILE A O 1
ATOM 1354 N N . ARG A 1 181 ? 12.508 -2.167 -6.688 1.00 98.56 181 ARG A N 1
ATOM 1355 C CA . ARG A 1 181 ? 13.963 -2.109 -6.484 1.00 98.56 181 ARG A CA 1
ATOM 1356 C C . ARG A 1 181 ? 14.629 -3.439 -6.786 1.00 98.56 181 ARG A C 1
ATOM 1358 O O . ARG A 1 181 ? 15.642 -3.458 -7.473 1.00 98.56 181 ARG A O 1
ATOM 1365 N N . TYR A 1 182 ? 14.056 -4.536 -6.296 1.00 98.62 182 TYR A N 1
ATOM 1366 C CA . TYR A 1 182 ? 14.579 -5.872 -6.548 1.00 98.62 182 TYR A CA 1
ATOM 1367 C C . TYR A 1 182 ? 14.543 -6.207 -8.039 1.00 98.62 182 TYR A C 1
ATOM 1369 O O . TYR A 1 182 ? 15.544 -6.665 -8.575 1.00 98.62 182 TYR A O 1
ATOM 1377 N N . TRP A 1 183 ? 13.430 -5.923 -8.721 1.00 98.50 183 TRP A N 1
ATOM 1378 C CA . TRP A 1 183 ? 13.303 -6.150 -10.163 1.00 98.50 183 TRP A CA 1
ATOM 1379 C C . TRP A 1 183 ? 14.330 -5.351 -10.980 1.00 98.50 183 TRP A C 1
ATOM 1381 O O . TRP A 1 183 ? 14.993 -5.921 -11.844 1.00 98.50 183 TRP A O 1
ATOM 1391 N N . PHE A 1 184 ? 14.544 -4.068 -10.659 1.00 98.00 184 PHE A N 1
ATOM 1392 C CA . PHE A 1 184 ? 15.603 -3.274 -11.293 1.00 98.00 184 PHE A CA 1
ATOM 1393 C C . PHE A 1 184 ? 17.004 -3.824 -11.009 1.00 98.00 184 PHE A C 1
ATOM 1395 O O . PHE A 1 184 ? 17.784 -4.035 -11.939 1.00 98.00 184 PHE A O 1
ATOM 1402 N N . ALA A 1 185 ? 17.316 -4.089 -9.739 1.00 97.81 185 ALA A N 1
ATOM 1403 C CA . ALA A 1 185 ? 18.637 -4.550 -9.326 1.00 97.81 185 ALA A CA 1
ATOM 1404 C C . ALA A 1 185 ? 18.980 -5.930 -9.908 1.00 97.81 185 ALA A C 1
ATOM 1406 O O . ALA A 1 185 ? 20.116 -6.147 -10.327 1.00 97.81 185 ALA A O 1
ATOM 1407 N N . ALA A 1 186 ? 18.002 -6.837 -9.998 1.00 98.00 186 ALA A N 1
ATOM 1408 C CA . ALA A 1 186 ? 18.165 -8.145 -10.630 1.00 98.00 186 ALA A CA 1
ATOM 1409 C C . ALA A 1 186 ? 18.522 -8.031 -12.122 1.00 98.00 186 ALA A C 1
ATOM 1411 O O . ALA A 1 186 ? 19.287 -8.845 -12.627 1.00 98.00 186 ALA A O 1
ATOM 1412 N N . GLY A 1 187 ? 18.038 -6.987 -12.802 1.00 96.44 187 GLY A N 1
ATOM 1413 C CA . GLY A 1 187 ? 18.416 -6.644 -14.174 1.00 96.44 187 GLY A CA 1
ATOM 1414 C C . GLY A 1 187 ? 19.682 -5.789 -14.303 1.00 96.44 187 GLY A C 1
ATOM 1415 O O . GLY A 1 187 ? 19.950 -5.255 -15.374 1.00 96.44 187 GLY A O 1
ATOM 1416 N N . GLY A 1 188 ? 20.454 -5.595 -13.229 1.00 95.31 188 GLY A N 1
ATOM 1417 C CA . GLY A 1 188 ? 21.694 -4.811 -13.261 1.00 95.31 188 GLY A CA 1
ATOM 1418 C C . GLY A 1 188 ? 21.491 -3.293 -13.363 1.00 95.31 188 GLY A C 1
ATOM 1419 O O . GLY A 1 188 ? 22.386 -2.580 -13.837 1.00 95.31 188 GLY A O 1
ATOM 1420 N N . ILE A 1 189 ? 20.327 -2.789 -12.942 1.00 95.06 189 ILE A N 1
ATOM 1421 C CA . ILE A 1 189 ? 20.005 -1.360 -12.866 1.00 95.06 189 ILE A CA 1
ATOM 1422 C C . ILE A 1 189 ? 19.992 -0.938 -11.399 1.00 95.06 189 ILE A C 1
ATOM 1424 O O . ILE A 1 189 ? 19.257 -1.497 -10.590 1.00 95.06 189 ILE A O 1
ATOM 1428 N N . ASP A 1 190 ? 20.785 0.076 -11.064 1.00 93.56 190 ASP A N 1
ATOM 1429 C CA . ASP A 1 190 ? 20.765 0.676 -9.733 1.00 93.56 190 ASP A CA 1
ATOM 1430 C C . ASP A 1 190 ? 19.499 1.547 -9.572 1.00 93.56 190 ASP A C 1
ATOM 1432 O O . ASP A 1 190 ? 19.348 2.534 -10.301 1.00 93.56 190 ASP A O 1
ATOM 1436 N N . PRO A 1 191 ? 18.576 1.209 -8.649 1.00 92.12 191 PRO A N 1
ATOM 1437 C CA . PRO A 1 191 ? 17.340 1.966 -8.456 1.00 92.12 191 PRO A CA 1
ATOM 1438 C C . PRO A 1 191 ? 17.544 3.317 -7.743 1.00 92.12 191 PRO A C 1
ATOM 1440 O O . PRO A 1 191 ? 16.636 4.154 -7.760 1.00 92.12 191 PRO A O 1
ATOM 1443 N N . ASP A 1 192 ? 18.705 3.547 -7.120 1.00 87.75 192 ASP A N 1
ATOM 1444 C CA . ASP A 1 192 ? 19.026 4.761 -6.364 1.00 87.75 192 ASP A CA 1
ATOM 1445 C C . ASP A 1 192 ? 19.930 5.731 -7.113 1.00 87.75 192 ASP A C 1
ATOM 1447 O O . ASP A 1 192 ? 19.918 6.917 -6.770 1.00 87.75 192 ASP A O 1
ATOM 1451 N N . ASN A 1 193 ? 20.676 5.272 -8.127 1.00 70.56 193 ASN A N 1
ATOM 1452 C CA . ASN A 1 193 ? 21.602 6.112 -8.887 1.00 70.56 193 ASN A CA 1
ATOM 1453 C C . ASN A 1 193 ? 20.850 7.112 -9.780 1.00 70.56 193 ASN A C 1
ATOM 1455 O O . ASN A 1 193 ? 20.741 7.014 -11.002 1.00 70.56 193 ASN A O 1
ATOM 1459 N N . ARG A 1 194 ? 20.290 8.115 -9.113 1.00 53.03 194 ARG A N 1
ATOM 1460 C CA . ARG A 1 194 ? 19.847 9.382 -9.652 1.00 53.03 194 ARG A CA 1
ATOM 1461 C C . ARG A 1 194 ? 21.095 10.266 -9.630 1.00 53.03 194 ARG A C 1
ATOM 1463 O O . ARG A 1 194 ? 21.469 10.683 -8.538 1.00 53.03 194 ARG A O 1
ATOM 1470 N N . PRO A 1 195 ? 21.722 10.623 -10.767 1.00 35.44 195 PRO A N 1
ATOM 1471 C CA . PRO A 1 195 ? 22.651 11.746 -10.743 1.00 35.44 195 PRO A CA 1
ATOM 1472 C C . PRO A 1 195 ? 21.933 12.927 -10.070 1.00 35.44 195 PRO A C 1
ATOM 1474 O O . PRO A 1 195 ? 20.769 13.195 -10.367 1.00 35.44 195 PRO A O 1
ATOM 1477 N N . LEU A 1 196 ? 22.516 13.570 -9.073 1.00 28.36 196 LEU A N 1
ATOM 1478 C CA . LEU A 1 196 ? 21.852 14.711 -8.443 1.00 28.36 196 LEU A CA 1
ATOM 1479 C C . LEU A 1 196 ? 21.597 15.758 -9.542 1.00 28.36 196 LEU A C 1
ATOM 1481 O O . LEU A 1 196 ? 22.496 16.048 -10.330 1.00 28.36 196 LEU A O 1
ATOM 1485 N N . ALA A 1 197 ? 20.341 16.182 -9.683 1.00 29.83 197 ALA A N 1
ATOM 1486 C CA . ALA A 1 197 ? 20.002 17.368 -10.461 1.00 29.83 197 ALA A CA 1
ATOM 1487 C C . ALA A 1 197 ? 20.158 18.581 -9.546 1.00 29.83 197 ALA A C 1
ATOM 1489 O O . ALA A 1 197 ? 19.803 18.431 -8.352 1.00 29.83 197 ALA A O 1
#

pLDDT: mean 88.58, std 19.06, range [28.36, 98.94]

Foldseek 3Di:
DDDPVVVVVVVVVVVVVVVVPPVPPPPPPDPPADPDLAFEAEDEPAPLQVVVVCCLVVCVSVVRSNVHYHYHYAPAQVSLLVLCLCDVVNVGGVYYDDFPPSQVCQQCCNSVVRRHDHDDDDDRSDDDRDDDDDDPVCPPLCPDQACLSNQCVQVCCCVVPVDHDDDDDRDPPGDRNCVVCVSCVNSVHHPPPDPDD

Mean predicted aligned error: 9.79 Å

Nearest PDB structures (foldseek):
  2i49-assembly1_A  TM=1.002E+00  e=1.400E-19  Synechocystis sp. PCC 6803
  2g29-assembly1_A  TM=9.403E-01  e=8.245E-11  Synechocystis sp.
  8wm7-assembly1_C  TM=7.811E-01  e=1.088E-03  Nostoc sp. PCC 7120 = FACHB-418
  7s7t-assembly1_A  TM=5.950E-01  e=8.250E-01  Thermoanaerobacter sp. X513
  4k0r-assembly1_A  TM=1.896E-01  e=3.107E+00  Mus musculus

Secondary structure (DSSP, 8-state):
---HHHHHHHHHHHSSSSSSSS---------SS-S-SEEEEEE-SSGGGHHHHHHHHTTHHHHTT-TEEEEEE-SSHHHHHHHHHHTGGGTS-SEE---TTHHHHHHTTTTTTT------------S--------GGGTTS--SS--GGGHHHHHTHHHHHSS------SSTTSHHHHHHHHHHHHTT--SS-----